Protein AF-A0A928H2T1-F1 (afdb_monomer_lite)

Radius of gyration: 19.02 Å; chains: 1; bounding box: 40×39×55 Å

Secondary structure (DSSP, 8-state):
-EES-GGGTTS-HHHHHHHHHHHHHHHTT-B-S--EEEEEEETTEEEEEEEE--B-TT--HHHHHHHHHHHTTT---SEEEESTTS---S-GGGTS---TTTTHHHHTTTTSS---S---TT--TT-HHHHHHHHHHHHHHHHHHH-TT-SEEEEEEEE-TT--EEEEEEE-TT--EEEEEEEE--HHHHHHHTTTTSS-HHHHHHH-TT-

Sequence (211 aa):
MAVNTPETDYMPSDWYLAKKIGQHLYDIKYAGLDIKTQVTMLDGKPEEIVVAIPMQMKHSTQDIANAVQWCCGGSKDYKLTVNGTGRFVKHGPVGDCGTTGRKLAVDFYGGNCVIGGGSPWTKDGTKADLSLNLLARARAVSYIQNHPDCPEVHCAISCRIGSPEILVVFTDKAGNELLSYRENVTPAEVIKEFNLQKPRFAEMCRKGLFS

Foldseek 3Di:
DFFLDVVLVRADPQLSLQLLLLVLCVVVPQADDFKGWGFDDDPNHTAEIEIEGQGDPVDDVVNSVVSSCVSRVNDPNYHYHYNVVDHDHQDDCRVDPDDALPCVCSLPHVPLDDDPSQGLPPDALQDCSQLVSQVQVVVQSVVCVVPVVQRGKGWDWDDDPPFQKIKIFIAHSVRHTPDIDIDGHHSVNSCVVVVRVDPCRVVCVVSHSND

Structure (mmCIF, N/CA/C/O backbone):
data_AF-A0A928H2T1-F1
#
_entry.id   AF-A0A928H2T1-F1
#
loop_
_atom_site.group_PDB
_atom_site.id
_atom_site.type_symbol
_atom_site.label_atom_id
_atom_sit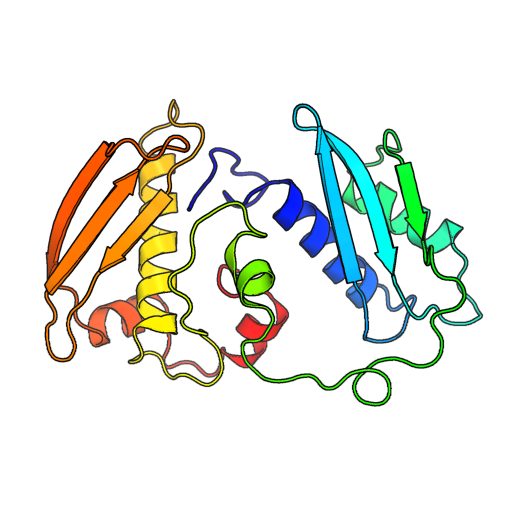e.label_alt_id
_atom_site.label_comp_id
_atom_site.label_asym_id
_atom_site.label_entity_id
_atom_site.label_seq_id
_atom_site.pdbx_PDB_ins_code
_atom_site.Cartn_x
_atom_site.Cartn_y
_atom_site.Cartn_z
_atom_site.occupancy
_atom_site.B_iso_or_equiv
_atom_site.auth_seq_id
_atom_site.auth_comp_id
_atom_site.auth_asym_id
_atom_site.auth_atom_id
_atom_site.pdbx_PDB_model_num
ATOM 1 N N . MET A 1 1 ? -0.619 2.515 8.363 1.00 96.69 1 MET A N 1
ATOM 2 C CA . MET A 1 1 ? -0.227 3.898 8.018 1.00 96.69 1 MET A CA 1
ATOM 3 C C . MET A 1 1 ? -1.251 4.500 7.071 1.00 96.69 1 MET A C 1
ATOM 5 O O . MET A 1 1 ? -1.849 3.750 6.301 1.00 96.69 1 MET A O 1
ATOM 9 N N . ALA A 1 2 ? -1.413 5.821 7.106 1.00 98.12 2 ALA A N 1
ATOM 10 C CA . ALA A 1 2 ? -2.033 6.637 6.066 1.00 98.12 2 ALA A CA 1
ATOM 11 C C . ALA A 1 2 ? -1.282 7.977 5.943 1.00 98.12 2 ALA A C 1
ATOM 13 O O . ALA A 1 2 ? -0.783 8.480 6.947 1.00 98.12 2 ALA A O 1
ATOM 14 N N . VAL A 1 3 ? -1.198 8.533 4.733 1.00 97.38 3 VAL A N 1
ATOM 15 C CA . VAL A 1 3 ? -0.689 9.895 4.461 1.00 97.38 3 VAL A CA 1
ATOM 16 C C . VAL A 1 3 ? -1.832 10.782 3.982 1.00 97.38 3 VAL A C 1
ATOM 18 O O . VAL A 1 3 ? -2.784 10.271 3.390 1.00 97.38 3 VAL A O 1
ATOM 21 N N . ASN A 1 4 ? -1.774 12.089 4.234 1.00 96.75 4 ASN A N 1
ATOM 22 C CA . ASN A 1 4 ? -2.853 13.012 3.881 1.00 96.75 4 ASN A CA 1
ATOM 23 C C . ASN A 1 4 ? -2.777 13.415 2.403 1.00 96.75 4 ASN A C 1
ATOM 25 O O . ASN A 1 4 ? -2.475 14.550 2.041 1.00 96.75 4 ASN A O 1
ATOM 29 N N . THR A 1 5 ? -2.975 12.430 1.533 1.00 95.25 5 THR A N 1
ATOM 30 C CA . THR A 1 5 ? -2.963 12.582 0.076 1.00 95.25 5 THR A CA 1
ATOM 31 C C . THR A 1 5 ? -4.075 11.702 -0.497 1.00 95.25 5 THR A C 1
ATOM 33 O O . THR A 1 5 ? -3.850 10.529 -0.805 1.00 95.25 5 THR A O 1
ATOM 36 N N . PRO A 1 6 ? -5.319 12.208 -0.574 1.00 95.12 6 PRO A N 1
ATOM 37 C CA . PRO A 1 6 ? -6.460 11.431 -1.061 1.00 95.12 6 PRO A CA 1
ATOM 38 C C . PRO A 1 6 ? -6.271 10.888 -2.486 1.00 95.12 6 PRO A C 1
ATOM 40 O O . PRO A 1 6 ? -6.780 9.818 -2.815 1.00 95.12 6 PRO A O 1
ATOM 43 N N . GLU A 1 7 ? -5.500 11.575 -3.330 1.00 94.19 7 GLU A N 1
ATOM 44 C CA . GLU A 1 7 ? -5.241 11.204 -4.728 1.00 94.19 7 GLU A CA 1
ATOM 45 C C . GLU A 1 7 ? -4.451 9.895 -4.853 1.00 94.19 7 GLU A C 1
ATOM 47 O O . GLU A 1 7 ? -4.557 9.190 -5.861 1.00 94.19 7 GLU A O 1
ATOM 52 N N . THR A 1 8 ? -3.667 9.556 -3.827 1.00 95.06 8 THR A N 1
ATOM 53 C CA . THR A 1 8 ? -2.926 8.294 -3.733 1.00 95.06 8 THR A CA 1
ATOM 54 C C . THR A 1 8 ? -3.683 7.241 -2.925 1.00 95.06 8 THR A C 1
ATOM 56 O O . THR A 1 8 ? -3.088 6.244 -2.514 1.00 95.06 8 THR A O 1
ATOM 59 N N . ASP A 1 9 ? -4.980 7.458 -2.671 1.00 95.81 9 ASP A N 1
ATOM 60 C CA . ASP A 1 9 ? -5.775 6.676 -1.722 1.00 95.81 9 ASP A CA 1
ATOM 61 C C . ASP A 1 9 ? -5.094 6.630 -0.346 1.00 95.81 9 ASP A C 1
ATOM 63 O O . ASP A 1 9 ? -4.970 5.583 0.275 1.00 95.81 9 ASP A O 1
ATOM 67 N N . TYR A 1 10 ? -4.550 7.756 0.126 1.00 97.38 10 TYR A N 1
ATOM 68 C CA . TYR A 1 10 ? -3.834 7.856 1.404 1.00 97.38 10 TYR A CA 1
ATOM 69 C C . TYR A 1 10 ? -2.616 6.917 1.533 1.00 97.38 10 TYR A C 1
ATOM 71 O O . TYR A 1 10 ? -2.236 6.534 2.649 1.00 97.38 10 TYR A O 1
ATOM 79 N N . MET A 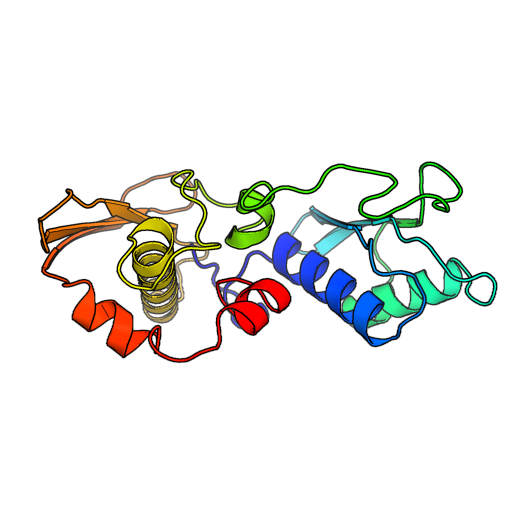1 11 ? -2.029 6.474 0.416 1.00 97.12 11 MET A N 1
ATOM 80 C CA . MET A 1 11 ? -0.795 5.677 0.382 1.00 97.12 11 MET A CA 1
ATOM 81 C C . MET A 1 11 ? 0.433 6.561 0.115 1.00 97.12 11 MET A C 1
ATOM 83 O O . MET A 1 11 ? 0.308 7.574 -0.574 1.00 97.12 11 MET A O 1
ATOM 87 N N . PRO A 1 12 ? 1.629 6.182 0.602 1.00 96.62 12 PRO A N 1
ATOM 88 C CA . PRO A 1 12 ? 2.869 6.885 0.275 1.00 96.62 12 PRO A CA 1
ATOM 89 C C . PRO A 1 12 ? 3.066 7.040 -1.239 1.00 96.62 12 PRO A C 1
ATOM 91 O O . PRO A 1 12 ? 2.849 6.093 -2.002 1.00 96.62 12 PRO A O 1
ATOM 94 N N . SER A 1 13 ? 3.448 8.240 -1.679 1.00 96.06 13 SER A N 1
ATOM 95 C CA . SER A 1 13 ? 3.478 8.612 -3.101 1.00 96.06 13 SER A CA 1
ATOM 96 C C . SER A 1 13 ? 4.479 7.803 -3.929 1.00 96.06 13 SER A C 1
ATOM 98 O O . SER A 1 13 ? 4.193 7.465 -5.077 1.00 96.06 13 SER A O 1
ATOM 100 N N . ASP A 1 14 ? 5.627 7.459 -3.346 1.00 97.06 14 ASP A N 1
ATOM 101 C CA . ASP A 1 14 ? 6.650 6.587 -3.933 1.00 97.06 14 ASP A CA 1
ATOM 102 C C . ASP A 1 14 ? 6.086 5.188 -4.221 1.00 97.06 14 ASP A C 1
ATOM 104 O O . ASP A 1 14 ? 6.148 4.698 -5.353 1.00 97.06 14 ASP A O 1
ATOM 108 N N . TRP A 1 15 ? 5.459 4.574 -3.215 1.00 96.88 15 TRP A N 1
ATOM 109 C CA . TRP A 1 15 ? 4.834 3.262 -3.327 1.00 96.88 15 TRP A CA 1
ATOM 110 C C . TRP A 1 15 ? 3.679 3.284 -4.329 1.00 96.88 15 TRP A C 1
ATOM 112 O O . TRP A 1 15 ? 3.586 2.408 -5.195 1.00 96.88 15 TRP A O 1
ATOM 122 N N . TYR A 1 16 ? 2.819 4.302 -4.243 1.00 96.88 16 TYR A N 1
ATOM 123 C CA . TYR A 1 16 ? 1.666 4.461 -5.123 1.00 96.88 16 TYR A CA 1
ATOM 124 C C . TYR A 1 16 ? 2.103 4.586 -6.583 1.00 96.88 16 TYR A C 1
ATOM 126 O O . TYR A 1 16 ? 1.592 3.863 -7.443 1.00 96.88 16 TYR A O 1
ATOM 134 N N . LEU A 1 17 ? 3.075 5.457 -6.875 1.00 97.56 17 LEU A N 1
ATOM 135 C CA . LEU A 1 17 ? 3.554 5.670 -8.237 1.00 97.56 17 LEU A CA 1
ATOM 136 C C . LEU A 1 17 ? 4.273 4.431 -8.779 1.00 97.56 17 LEU A C 1
ATOM 138 O O . LEU A 1 17 ? 4.013 4.039 -9.918 1.00 97.56 17 LEU A O 1
ATOM 142 N N . ALA A 1 18 ? 5.112 3.771 -7.973 1.00 97.56 18 ALA A N 1
ATOM 143 C CA . ALA A 1 18 ? 5.768 2.526 -8.372 1.00 97.56 18 ALA A CA 1
ATOM 144 C C . ALA A 1 18 ? 4.732 1.461 -8.762 1.00 97.56 18 ALA A C 1
ATOM 146 O O . ALA A 1 18 ? 4.792 0.899 -9.857 1.00 97.56 18 ALA A O 1
ATOM 147 N N . LYS A 1 19 ? 3.719 1.249 -7.914 1.00 96.00 19 LYS A N 1
ATOM 148 C CA . LYS A 1 19 ? 2.622 0.313 -8.179 1.00 96.00 19 LYS A CA 1
ATOM 149 C C . LYS A 1 19 ? 1.820 0.695 -9.425 1.00 96.00 19 LYS A C 1
ATOM 151 O O . LYS A 1 19 ? 1.537 -0.174 -10.248 1.00 96.00 19 LYS A O 1
ATOM 156 N N . LYS A 1 20 ? 1.483 1.978 -9.591 1.00 96.06 20 LYS A N 1
ATOM 157 C CA . LYS A 1 20 ? 0.761 2.500 -10.762 1.00 96.06 20 LYS A CA 1
ATOM 158 C C . LYS A 1 20 ? 1.521 2.216 -12.058 1.00 96.06 20 LYS A C 1
ATOM 160 O O . LYS A 1 20 ? 0.922 1.715 -13.006 1.00 96.06 20 LYS A O 1
ATOM 165 N N . ILE A 1 21 ? 2.829 2.484 -12.085 1.00 96.62 21 ILE A N 1
ATOM 166 C CA . ILE A 1 21 ? 3.688 2.197 -13.243 1.00 96.62 21 ILE A CA 1
ATOM 167 C C . ILE A 1 21 ? 3.710 0.692 -13.522 1.00 96.62 21 ILE A C 1
ATOM 169 O O . ILE A 1 21 ? 3.480 0.280 -14.657 1.00 96.62 21 ILE A O 1
ATOM 173 N N . GLY A 1 22 ? 3.945 -0.136 -12.499 1.00 95.00 22 GLY A N 1
ATOM 174 C CA . GLY A 1 22 ? 4.012 -1.591 -12.654 1.00 95.00 22 GLY A CA 1
ATOM 175 C C . GLY A 1 22 ? 2.716 -2.183 -13.210 1.00 95.00 22 GLY A C 1
ATOM 176 O O . GLY A 1 22 ? 2.752 -2.967 -14.160 1.00 95.00 22 GLY A O 1
ATOM 177 N N . GLN A 1 23 ? 1.571 -1.751 -12.675 1.00 93.38 23 GLN A N 1
ATOM 178 C CA . GLN A 1 23 ? 0.250 -2.173 -13.139 1.00 93.38 23 GLN A CA 1
ATOM 179 C C . GLN A 1 23 ? -0.024 -1.705 -14.572 1.00 93.38 23 GLN A C 1
ATOM 181 O O . GLN A 1 23 ? -0.453 -2.501 -15.403 1.00 93.38 23 GLN A O 1
ATOM 186 N N . HIS A 1 24 ? 0.288 -0.449 -14.897 1.00 95.06 24 HIS A N 1
ATOM 187 C CA . HIS A 1 24 ? 0.088 0.068 -16.248 1.00 95.06 24 HIS A CA 1
ATOM 188 C C . HIS A 1 24 ? 0.926 -0.697 -17.283 1.00 95.06 24 HIS A C 1
ATOM 190 O O . HIS A 1 24 ? 0.406 -1.094 -18.324 1.00 95.06 24 HIS A O 1
ATOM 196 N N . LEU A 1 25 ? 2.199 -0.975 -16.977 1.00 94.12 25 LEU A N 1
ATOM 197 C CA . LEU A 1 25 ? 3.081 -1.766 -17.841 1.00 94.12 25 LEU A CA 1
ATOM 198 C C . LEU A 1 25 ? 2.577 -3.205 -18.035 1.00 94.12 25 LEU A C 1
ATOM 200 O O . LEU A 1 25 ? 2.700 -3.756 -19.133 1.00 94.12 25 LEU A O 1
ATOM 204 N N . TYR A 1 26 ? 1.991 -3.803 -16.994 1.00 92.00 26 TYR A N 1
ATOM 205 C CA . TYR A 1 26 ? 1.327 -5.103 -17.086 1.00 92.00 26 TYR A CA 1
ATOM 206 C C . TYR A 1 26 ? 0.108 -5.049 -18.021 1.00 92.00 26 TYR A C 1
ATOM 208 O O . TYR A 1 26 ? -0.024 -5.889 -18.916 1.00 92.00 26 TYR A O 1
ATOM 216 N N . ASP A 1 27 ? -0.751 -4.041 -17.861 1.00 92.44 27 ASP A N 1
ATOM 217 C CA . ASP A 1 27 ? -2.017 -3.920 -18.593 1.00 92.44 27 ASP A CA 1
ATOM 218 C C . ASP A 1 27 ? -1.816 -3.674 -20.095 1.00 92.44 27 ASP A C 1
ATOM 220 O O . ASP A 1 27 ? -2.527 -4.258 -20.919 1.00 92.44 27 ASP A O 1
ATOM 224 N N . ILE A 1 28 ? -0.818 -2.866 -20.472 1.00 91.00 28 ILE A N 1
ATOM 225 C CA . ILE A 1 28 ? -0.500 -2.577 -21.884 1.00 91.00 28 ILE A CA 1
ATOM 226 C C . ILE A 1 28 ? 0.241 -3.726 -22.586 1.00 91.00 28 ILE A C 1
ATOM 228 O O . ILE A 1 28 ? 0.383 -3.711 -23.809 1.00 91.00 28 ILE A O 1
ATOM 232 N N . LYS A 1 29 ? 0.693 -4.745 -21.838 1.00 86.38 29 LYS A N 1
ATOM 233 C CA . LYS A 1 29 ? 1.329 -5.974 -22.356 1.00 86.38 29 LYS A CA 1
ATOM 234 C C . LYS A 1 29 ? 2.565 -5.731 -23.228 1.00 86.38 29 LYS A C 1
ATOM 236 O O . LYS A 1 29 ? 2.842 -6.502 -24.149 1.00 86.38 29 LYS A O 1
ATOM 241 N N . TYR A 1 30 ? 3.340 -4.690 -22.923 1.00 78.25 30 TYR A N 1
ATOM 242 C CA . TYR A 1 30 ? 4.590 -4.392 -23.639 1.00 78.25 30 TYR A CA 1
ATOM 243 C C . TYR A 1 30 ? 5.733 -5.373 -23.294 1.00 78.25 30 TYR A C 1
ATOM 245 O O . TYR A 1 30 ? 6.802 -5.353 -23.909 1.00 78.25 30 TYR A O 1
ATOM 253 N N . ALA A 1 31 ? 5.515 -6.270 -22.328 1.00 73.19 31 ALA A N 1
ATOM 254 C CA . ALA A 1 31 ? 6.525 -7.176 -21.795 1.00 73.19 31 ALA A CA 1
ATOM 255 C C . ALA A 1 31 ? 5.946 -8.492 -21.257 1.00 73.19 31 ALA A C 1
ATOM 257 O O . ALA A 1 31 ? 4.732 -8.702 -21.247 1.00 73.19 31 ALA A O 1
ATOM 258 N N . GLY A 1 32 ? 6.840 -9.379 -20.810 1.00 74.50 32 GLY A N 1
ATOM 259 C CA . GLY A 1 32 ? 6.499 -10.528 -19.970 1.00 74.50 32 GLY A CA 1
ATOM 260 C C . GLY A 1 32 ? 6.029 -10.131 -18.560 1.00 74.50 32 GLY A C 1
ATOM 261 O O . GLY A 1 32 ? 5.966 -8.959 -18.206 1.00 74.50 32 GLY A O 1
ATOM 262 N N . LEU A 1 33 ? 5.705 -11.133 -17.739 1.00 84.69 33 LEU A N 1
ATOM 263 C CA . LEU A 1 33 ? 5.044 -10.952 -16.435 1.00 84.69 33 LEU A CA 1
ATOM 264 C C . LEU A 1 33 ? 5.960 -10.435 -15.305 1.00 84.69 33 LEU A C 1
ATOM 266 O O . LEU A 1 33 ? 5.460 -10.037 -14.259 1.00 84.69 33 LEU A O 1
ATOM 270 N N . ASP A 1 34 ? 7.284 -10.480 -15.477 1.00 92.88 34 ASP A N 1
ATOM 271 C CA . ASP A 1 34 ? 8.261 -10.149 -14.427 1.00 92.88 34 ASP A CA 1
ATOM 272 C C . ASP A 1 34 ? 8.672 -8.672 -14.494 1.00 92.88 34 ASP A C 1
ATOM 274 O O . ASP A 1 34 ? 9.719 -8.321 -15.033 1.00 92.88 34 ASP A O 1
ATOM 278 N N . ILE A 1 35 ? 7.806 -7.799 -13.985 1.00 94.38 35 ILE A N 1
ATOM 279 C CA . ILE A 1 35 ? 8.006 -6.347 -13.991 1.00 94.38 35 ILE A CA 1
ATOM 280 C C . ILE A 1 35 ? 8.439 -5.898 -12.597 1.00 94.38 35 ILE A C 1
ATOM 282 O O . ILE A 1 35 ? 7.817 -6.254 -11.596 1.00 94.38 35 ILE A O 1
ATOM 286 N N . LYS A 1 36 ? 9.493 -5.082 -12.529 1.00 95.69 36 LYS A N 1
ATOM 287 C CA . LYS A 1 36 ? 9.951 -4.439 -11.296 1.00 95.69 36 LYS A CA 1
ATOM 288 C C . LYS A 1 36 ? 10.034 -2.936 -11.509 1.00 95.69 36 LYS A C 1
ATOM 290 O O . LYS A 1 36 ? 10.590 -2.473 -12.504 1.00 95.69 36 LYS A O 1
ATOM 295 N N . THR A 1 37 ? 9.505 -2.194 -10.551 1.00 97.12 37 THR A N 1
ATOM 296 C CA . THR A 1 37 ? 9.455 -0.734 -10.564 1.00 97.12 37 THR A CA 1
ATOM 297 C C . THR A 1 37 ? 9.945 -0.202 -9.232 1.00 97.12 37 THR A C 1
ATOM 299 O O . THR A 1 37 ? 9.535 -0.698 -8.182 1.00 97.12 37 THR A O 1
ATOM 302 N N . GLN A 1 38 ? 10.782 0.822 -9.280 1.00 98.31 38 GLN A N 1
ATOM 303 C CA . GLN A 1 38 ? 11.248 1.563 -8.117 1.00 98.31 38 GLN A CA 1
ATOM 304 C C . GLN A 1 38 ? 11.112 3.052 -8.413 1.00 98.31 38 GLN A C 1
ATOM 306 O O . GLN A 1 38 ? 11.389 3.491 -9.530 1.00 98.31 38 GLN A O 1
ATOM 311 N N . VAL A 1 39 ? 10.682 3.809 -7.411 1.00 98.44 39 VAL A N 1
ATOM 312 C CA . VAL A 1 39 ? 10.529 5.259 -7.481 1.00 98.44 39 VAL A CA 1
ATOM 313 C C . VAL A 1 39 ? 11.264 5.857 -6.293 1.00 98.44 39 VAL A C 1
ATOM 315 O O . VAL A 1 39 ? 11.055 5.436 -5.159 1.00 98.44 39 VAL A O 1
ATOM 318 N N . THR A 1 40 ? 12.111 6.837 -6.569 1.00 98.06 40 THR A N 1
ATOM 319 C CA . THR A 1 40 ? 12.739 7.707 -5.579 1.00 98.06 40 THR A CA 1
ATOM 320 C C . THR A 1 40 ? 12.044 9.058 -5.650 1.00 98.06 40 THR A C 1
ATOM 322 O O . THR A 1 40 ? 11.916 9.627 -6.735 1.00 98.06 40 THR A O 1
ATOM 325 N N . MET A 1 41 ? 11.604 9.572 -4.503 1.00 95.94 41 MET A N 1
ATOM 326 C CA . MET A 1 41 ? 10.976 10.889 -4.395 1.00 95.94 41 MET A CA 1
ATOM 327 C C . MET A 1 41 ? 11.945 11.883 -3.747 1.00 95.94 41 MET A C 1
ATOM 329 O O . MET A 1 41 ? 12.612 11.536 -2.772 1.00 95.94 41 MET A O 1
ATOM 333 N N . LEU A 1 42 ? 11.976 13.116 -4.246 1.00 95.50 42 LEU A N 1
ATOM 334 C CA . LEU A 1 42 ? 12.663 14.260 -3.650 1.00 95.50 42 LEU A CA 1
ATOM 335 C C . LEU A 1 42 ? 11.682 15.435 -3.593 1.00 95.50 42 LEU A C 1
ATOM 337 O O . LEU A 1 42 ? 11.031 15.749 -4.587 1.00 95.50 42 LEU A O 1
ATOM 341 N N . ASP A 1 43 ? 11.512 16.035 -2.412 1.00 91.81 43 ASP A N 1
ATOM 342 C CA . ASP A 1 43 ? 10.612 17.179 -2.181 1.00 91.81 43 ASP A CA 1
ATOM 343 C C . ASP A 1 43 ? 9.197 17.001 -2.768 1.00 91.81 43 ASP A C 1
ATOM 345 O O . ASP A 1 43 ? 8.603 17.902 -3.360 1.00 91.81 43 ASP A O 1
ATOM 349 N N . GLY A 1 44 ? 8.649 15.789 -2.624 1.00 89.94 44 GLY A N 1
ATOM 350 C CA . GLY A 1 44 ? 7.306 15.440 -3.094 1.00 89.94 44 GLY A CA 1
ATOM 351 C C . GLY A 1 44 ? 7.192 15.177 -4.599 1.00 89.94 44 GLY A C 1
ATOM 352 O O . GLY A 1 44 ? 6.089 14.914 -5.080 1.00 89.94 44 GLY A O 1
ATOM 353 N N . LYS A 1 45 ? 8.301 15.188 -5.346 1.00 94.25 45 LYS A N 1
ATOM 354 C CA . LYS A 1 45 ? 8.343 14.900 -6.786 1.00 94.25 45 LYS A CA 1
ATOM 355 C C . LYS A 1 45 ? 9.179 13.653 -7.088 1.00 94.25 45 LYS A C 1
ATOM 357 O O . LYS A 1 45 ? 10.094 13.346 -6.328 1.00 94.25 45 LYS A O 1
ATOM 362 N N . PRO A 1 46 ? 8.889 12.918 -8.174 1.00 97.12 46 PRO A N 1
ATOM 363 C CA . PRO A 1 46 ? 9.758 11.834 -8.618 1.00 97.12 46 PRO A CA 1
ATOM 364 C C . PRO A 1 46 ? 11.119 12.392 -9.043 1.00 97.12 46 PRO A C 1
ATOM 366 O O . PRO A 1 46 ? 11.175 13.248 -9.914 1.00 97.12 46 PRO A O 1
ATOM 369 N N . GLU A 1 47 ? 12.196 11.888 -8.452 1.00 98.12 47 GLU A N 1
ATOM 370 C CA . GLU A 1 47 ? 13.576 12.244 -8.812 1.00 98.12 47 GLU A CA 1
ATOM 371 C C . GLU A 1 47 ? 14.176 11.178 -9.733 1.00 98.12 47 GLU A C 1
ATOM 373 O O . GLU A 1 47 ? 14.756 11.468 -10.778 1.00 98.12 47 GLU A O 1
ATOM 378 N N . GLU A 1 48 ? 13.987 9.906 -9.376 1.00 98.38 48 GLU A N 1
ATOM 379 C CA . GLU A 1 48 ? 14.495 8.771 -10.140 1.00 98.38 48 GLU A CA 1
ATOM 380 C C . GLU A 1 48 ? 13.449 7.662 -10.224 1.00 98.38 48 GLU A C 1
ATOM 382 O O . GLU A 1 48 ? 12.797 7.306 -9.243 1.00 98.38 48 GLU A O 1
ATOM 387 N N . ILE A 1 49 ? 13.302 7.093 -11.417 1.00 98.62 49 ILE A N 1
ATOM 388 C CA . ILE A 1 49 ? 12.428 5.958 -11.689 1.00 98.62 49 ILE A CA 1
ATOM 389 C C . ILE A 1 49 ? 13.263 4.868 -12.347 1.00 98.62 49 ILE A C 1
ATOM 391 O O . ILE A 1 49 ? 13.936 5.093 -13.356 1.00 98.62 49 ILE A O 1
ATOM 395 N N . VAL A 1 50 ? 13.192 3.659 -11.797 1.00 98.44 50 VAL A N 1
ATOM 396 C CA . VAL A 1 50 ? 13.850 2.477 -12.355 1.00 98.44 50 VAL A CA 1
ATOM 397 C C . VAL A 1 50 ? 12.795 1.457 -12.744 1.00 98.44 50 VAL A C 1
ATOM 399 O O . VAL A 1 50 ? 11.949 1.078 -11.934 1.00 98.44 50 VAL A O 1
ATOM 402 N N . VAL A 1 51 ? 12.868 0.986 -13.986 1.00 97.12 51 VAL A N 1
ATOM 403 C CA . VAL A 1 51 ? 12.014 -0.078 -14.513 1.00 97.12 51 VAL A CA 1
ATOM 404 C C . VAL A 1 51 ? 12.896 -1.214 -15.016 1.00 97.12 51 VAL A C 1
ATOM 406 O O . VAL A 1 51 ? 13.701 -1.029 -15.929 1.00 97.12 51 VAL A O 1
ATOM 409 N N . ALA A 1 52 ? 12.731 -2.405 -14.445 1.00 95.62 52 ALA A N 1
ATOM 410 C CA . ALA A 1 52 ? 13.301 -3.637 -14.982 1.00 95.62 52 ALA A CA 1
ATOM 411 C C . ALA A 1 52 ? 12.170 -4.515 -15.519 1.00 95.62 52 ALA A C 1
ATOM 413 O O . ALA A 1 52 ? 11.242 -4.869 -14.791 1.00 95.62 52 ALA A O 1
ATOM 414 N N . ILE A 1 53 ? 12.231 -4.824 -16.811 1.00 93.88 53 ILE A N 1
ATOM 415 C CA . ILE A 1 53 ? 11.112 -5.393 -17.552 1.00 93.88 53 ILE A CA 1
ATOM 416 C C . ILE A 1 53 ? 11.596 -6.263 -18.731 1.00 93.88 53 ILE A C 1
ATOM 418 O O . ILE A 1 53 ? 12.407 -5.803 -19.545 1.00 93.88 53 ILE A O 1
ATOM 422 N N . PRO A 1 54 ? 11.117 -7.517 -18.867 1.00 92.00 54 PRO A N 1
ATOM 423 C CA . PRO A 1 54 ? 11.448 -8.390 -19.988 1.00 92.00 54 PRO A CA 1
ATOM 424 C C . PRO A 1 54 ? 10.650 -7.984 -21.228 1.00 92.00 54 PRO A C 1
ATOM 426 O O . PRO A 1 54 ? 9.573 -8.512 -21.519 1.00 92.00 54 PRO A O 1
ATOM 429 N N . MET A 1 55 ? 11.163 -6.980 -21.933 1.00 87.88 55 MET A N 1
ATOM 430 C CA . MET A 1 55 ? 10.507 -6.376 -23.091 1.00 87.88 55 MET A CA 1
ATOM 431 C C . MET A 1 55 ? 10.396 -7.355 -24.260 1.00 87.88 55 MET A C 1
ATOM 433 O O . MET A 1 55 ? 11.332 -8.098 -24.563 1.00 87.88 55 MET A O 1
ATOM 437 N N . GLN A 1 56 ? 9.267 -7.310 -24.968 1.00 83.62 56 GLN A N 1
ATOM 438 C CA . GLN A 1 56 ? 9.137 -8.022 -26.240 1.00 83.62 56 GLN A CA 1
ATOM 439 C C . GLN A 1 56 ? 9.958 -7.314 -27.327 1.00 83.62 56 GLN A C 1
ATOM 441 O O . GLN A 1 56 ? 10.073 -6.093 -27.320 1.00 83.62 56 GLN A O 1
ATOM 446 N N . MET A 1 57 ? 10.457 -8.066 -28.313 1.00 82.44 57 MET A N 1
ATOM 447 C CA . MET A 1 57 ? 11.332 -7.552 -29.386 1.00 82.44 57 MET A CA 1
ATOM 448 C C . MET A 1 57 ? 10.751 -6.378 -30.193 1.00 82.44 57 MET A C 1
ATOM 450 O O . MET A 1 57 ? 11.505 -5.623 -30.794 1.00 82.44 57 MET A O 1
ATOM 454 N N . LYS A 1 58 ? 9.421 -6.233 -30.224 1.00 87.56 58 LYS A N 1
ATOM 455 C CA . LYS A 1 58 ? 8.723 -5.150 -30.934 1.00 87.56 58 LYS A CA 1
ATOM 456 C C . LYS A 1 58 ? 8.653 -3.829 -30.156 1.00 87.56 58 LYS A C 1
ATOM 458 O O . LYS A 1 58 ? 8.204 -2.842 -30.724 1.00 87.56 58 LYS A O 1
ATOM 463 N N . HIS A 1 59 ? 9.033 -3.823 -28.878 1.00 89.69 59 HIS A N 1
ATOM 464 C CA . HIS A 1 59 ? 8.978 -2.646 -28.016 1.00 89.69 59 HIS A CA 1
ATOM 465 C C . HIS A 1 59 ? 10.377 -2.118 -27.708 1.00 89.69 59 HIS A C 1
ATOM 467 O O . HIS A 1 59 ? 11.349 -2.866 -27.600 1.00 89.69 59 HIS A O 1
ATOM 473 N N . SER A 1 60 ? 10.457 -0.806 -27.547 1.00 91.06 60 SER A N 1
ATOM 474 C CA . SER A 1 60 ? 11.668 -0.036 -27.297 1.00 91.06 60 SER A CA 1
ATOM 475 C C . SER A 1 60 ? 11.658 0.580 -25.898 1.00 91.06 60 SER A C 1
ATOM 477 O O . SER A 1 60 ? 10.630 0.648 -25.223 1.00 91.06 60 SER A O 1
ATOM 479 N N . THR A 1 61 ? 12.814 1.059 -25.442 1.00 92.25 61 THR A N 1
ATOM 480 C CA . THR A 1 61 ? 12.907 1.811 -24.182 1.00 92.25 61 THR A CA 1
ATOM 481 C C . THR A 1 61 ? 12.082 3.097 -24.230 1.00 92.25 61 THR A C 1
ATOM 483 O O . THR A 1 61 ? 11.586 3.533 -23.195 1.00 92.25 61 THR A O 1
ATOM 486 N N . GLN A 1 62 ? 11.867 3.662 -25.424 1.00 94.50 62 GLN A N 1
ATOM 487 C CA . GLN A 1 62 ? 11.004 4.823 -25.622 1.00 94.50 62 GLN A CA 1
ATOM 488 C C . GLN A 1 62 ? 9.530 4.503 -25.341 1.00 94.50 62 GLN A C 1
ATOM 490 O O . GLN A 1 62 ? 8.834 5.334 -24.764 1.00 94.50 62 GLN A O 1
ATOM 495 N N . ASP A 1 63 ? 9.057 3.300 -25.676 1.00 94.19 63 ASP A N 1
ATOM 496 C CA . ASP A 1 63 ? 7.685 2.882 -25.359 1.00 94.19 63 ASP A CA 1
ATOM 497 C C . ASP A 1 63 ? 7.467 2.804 -23.844 1.00 94.19 63 ASP A C 1
ATOM 499 O O . ASP A 1 63 ? 6.442 3.256 -23.332 1.00 94.19 63 ASP A O 1
ATOM 503 N N . ILE A 1 64 ? 8.468 2.294 -23.117 1.00 94.81 64 ILE A N 1
ATOM 504 C CA . ILE A 1 64 ? 8.462 2.263 -21.649 1.00 94.81 64 ILE A CA 1
ATOM 505 C C . ILE A 1 64 ? 8.514 3.683 -21.081 1.00 94.81 64 ILE A C 1
ATOM 507 O O . ILE A 1 64 ? 7.751 4.003 -20.173 1.00 94.81 64 ILE A O 1
ATOM 511 N N . ALA A 1 65 ? 9.355 4.557 -21.640 1.00 96.31 65 ALA A N 1
ATOM 512 C CA . ALA A 1 65 ? 9.433 5.954 -21.224 1.00 96.31 65 ALA A CA 1
ATOM 513 C C . ALA A 1 65 ? 8.098 6.689 -21.405 1.00 96.31 65 ALA A C 1
ATOM 515 O O . ALA A 1 65 ? 7.675 7.413 -20.507 1.00 96.31 65 ALA A O 1
ATOM 516 N N . ASN A 1 66 ? 7.392 6.453 -22.513 1.00 96.56 66 ASN A N 1
ATOM 517 C CA . ASN A 1 66 ? 6.072 7.035 -22.759 1.00 96.56 66 ASN A CA 1
ATOM 518 C C . ASN A 1 66 ? 5.028 6.528 -21.745 1.00 96.56 66 ASN A C 1
ATOM 520 O O . ASN A 1 66 ? 4.225 7.314 -21.242 1.00 96.56 66 ASN A O 1
ATOM 524 N N . ALA A 1 67 ? 5.058 5.235 -21.405 1.00 96.00 67 ALA A N 1
ATOM 525 C CA . ALA A 1 67 ? 4.170 4.646 -20.400 1.00 96.00 67 ALA A CA 1
ATOM 526 C C . ALA A 1 67 ? 4.430 5.208 -18.987 1.00 96.00 67 ALA A C 1
ATOM 528 O O . ALA A 1 67 ? 3.490 5.536 -18.258 1.00 96.00 67 ALA A O 1
ATOM 529 N N . VAL A 1 68 ? 5.702 5.377 -18.608 1.00 97.38 68 VAL A N 1
ATOM 530 C CA . VAL A 1 68 ? 6.089 6.024 -17.342 1.00 97.38 68 VAL A CA 1
ATOM 531 C C . VAL A 1 68 ? 5.653 7.491 -17.333 1.00 97.38 68 VAL A C 1
ATOM 533 O O . VAL A 1 68 ? 5.025 7.931 -16.372 1.00 97.38 68 VAL A O 1
ATOM 536 N N . GLN A 1 69 ? 5.891 8.228 -18.421 1.00 97.75 69 GLN A N 1
ATOM 537 C CA . GLN A 1 69 ? 5.465 9.621 -18.564 1.00 97.75 69 GLN A CA 1
ATOM 538 C C . GLN A 1 69 ? 3.951 9.772 -18.373 1.00 97.75 69 GLN A C 1
ATOM 540 O O . GLN A 1 69 ? 3.509 10.676 -17.662 1.00 97.75 69 GLN A O 1
ATOM 545 N N . TRP A 1 70 ? 3.152 8.876 -18.958 1.00 97.31 70 TRP A N 1
ATOM 546 C CA . TRP A 1 70 ? 1.702 8.861 -18.762 1.00 97.31 70 TRP A CA 1
ATOM 547 C C . TRP A 1 70 ? 1.325 8.657 -17.285 1.00 97.31 70 TRP A C 1
ATOM 549 O O . TRP A 1 70 ? 0.487 9.386 -16.750 1.00 97.31 70 TRP A O 1
ATOM 559 N N . CYS A 1 71 ? 1.995 7.735 -16.585 1.00 97.00 71 CYS A N 1
ATOM 560 C CA . CYS A 1 71 ? 1.768 7.508 -15.154 1.00 97.00 71 CYS A CA 1
ATOM 561 C C . CYS A 1 71 ? 2.105 8.739 -14.298 1.00 97.00 71 CYS A C 1
ATOM 563 O O . CYS A 1 71 ? 1.399 8.999 -13.319 1.00 97.00 71 CYS A O 1
ATOM 565 N N . CYS A 1 72 ? 3.120 9.507 -14.703 1.00 96.75 72 CYS A N 1
ATOM 566 C CA . CYS A 1 72 ? 3.565 10.759 -14.083 1.00 96.75 72 CYS A CA 1
ATOM 567 C C . CYS A 1 72 ? 2.776 12.000 -14.551 1.00 96.75 72 CYS A C 1
ATOM 569 O O . CYS A 1 72 ? 3.262 13.124 -14.418 1.00 96.75 72 CYS A O 1
ATOM 571 N N . GLY A 1 73 ? 1.588 11.827 -15.145 1.00 95.56 73 GLY A N 1
ATOM 572 C CA . GLY A 1 73 ? 0.733 12.947 -15.558 1.00 95.56 73 GLY A CA 1
ATOM 573 C C . GLY A 1 73 ? 1.312 13.784 -16.702 1.00 95.56 73 GLY A C 1
ATOM 574 O O . GLY A 1 73 ? 0.996 14.962 -16.825 1.00 95.56 73 GLY A O 1
ATOM 575 N N . GLY A 1 74 ? 2.186 13.203 -17.526 1.00 95.94 74 GLY A N 1
ATOM 576 C CA . GLY A 1 74 ? 2.847 13.895 -18.632 1.00 95.94 74 GLY A CA 1
ATOM 577 C C . GLY A 1 74 ? 4.221 14.476 -18.284 1.00 95.94 74 GLY A C 1
ATOM 578 O O . GLY A 1 74 ? 4.945 14.857 -19.207 1.00 95.94 74 GLY A O 1
ATOM 579 N N . SER A 1 75 ? 4.612 14.508 -17.005 1.00 93.88 75 SER A N 1
ATOM 580 C CA . SER A 1 75 ? 5.926 15.015 -16.589 1.00 93.88 75 SER A CA 1
ATOM 581 C C . SER A 1 75 ? 7.074 14.142 -17.113 1.00 93.88 75 SER A C 1
ATOM 583 O O . SER A 1 75 ? 6.947 12.919 -17.213 1.00 93.88 75 SER A O 1
ATOM 585 N N . LYS A 1 76 ? 8.206 14.783 -17.422 1.00 94.06 76 LYS A N 1
ATOM 586 C CA . LYS A 1 76 ? 9.502 14.157 -17.749 1.00 94.06 76 LYS A CA 1
ATOM 587 C C . LYS A 1 76 ? 10.622 14.604 -16.804 1.00 94.06 76 LYS A C 1
ATOM 589 O O . LYS A 1 76 ? 11.787 14.337 -17.073 1.00 94.06 76 LYS A O 1
ATOM 594 N N . ASP A 1 77 ? 10.267 15.327 -15.748 1.00 95.81 77 ASP A N 1
ATOM 595 C CA . ASP A 1 77 ? 11.207 15.862 -14.768 1.00 95.81 77 ASP A CA 1
ATOM 596 C C . ASP A 1 77 ? 11.565 14.767 -13.756 1.00 95.81 77 ASP A C 1
ATOM 598 O O . ASP A 1 77 ? 11.009 14.715 -12.665 1.00 95.81 77 ASP A O 1
ATOM 602 N N . TYR A 1 78 ? 12.351 13.791 -14.217 1.00 97.81 78 TYR A N 1
ATOM 603 C CA . TYR A 1 78 ? 12.935 12.697 -13.440 1.00 97.81 78 TYR A CA 1
ATOM 604 C C . TYR A 1 78 ? 13.997 11.985 -14.278 1.00 97.81 78 TYR A C 1
ATOM 606 O O . TYR A 1 78 ? 13.944 11.938 -15.513 1.00 97.81 78 TYR A O 1
ATOM 614 N N . LYS A 1 79 ? 14.929 11.321 -13.606 1.00 98.38 79 LYS A N 1
ATOM 615 C CA . LYS A 1 79 ? 15.848 10.381 -14.241 1.00 98.38 79 LYS A CA 1
ATOM 616 C C . LYS A 1 79 ? 15.166 9.027 -14.431 1.00 98.38 79 LYS A C 1
ATOM 618 O O . LYS A 1 79 ? 14.772 8.384 -13.464 1.00 98.38 79 LYS A O 1
ATOM 623 N N . LEU A 1 80 ? 15.062 8.556 -15.674 1.00 98.44 80 LEU A N 1
ATOM 624 C CA . LEU A 1 80 ? 14.525 7.228 -15.985 1.00 98.44 80 LEU A CA 1
ATOM 625 C C . LEU A 1 80 ? 15.635 6.241 -16.347 1.00 98.44 80 LEU A C 1
ATOM 627 O O . LEU A 1 80 ? 16.374 6.453 -17.308 1.00 98.44 80 LEU A O 1
ATOM 631 N N . THR A 1 81 ? 15.679 5.111 -15.643 1.00 98.12 81 THR A N 1
ATOM 632 C CA . THR A 1 81 ? 16.520 3.960 -15.991 1.00 98.12 81 THR A CA 1
ATOM 633 C C . THR A 1 81 ? 15.642 2.779 -16.398 1.00 98.12 81 THR A C 1
ATOM 635 O O . THR A 1 81 ? 14.907 2.236 -15.575 1.00 98.12 81 THR A O 1
ATOM 638 N N . VAL A 1 82 ? 15.744 2.335 -17.654 1.00 96.00 82 VAL A N 1
ATOM 639 C CA . VAL A 1 82 ? 15.068 1.121 -18.145 1.00 96.00 82 VAL A CA 1
ATOM 640 C C . VAL A 1 82 ? 16.106 0.029 -18.364 1.00 96.00 82 VAL A C 1
ATOM 642 O O . VAL A 1 82 ? 17.031 0.217 -19.151 1.00 96.00 82 VAL A O 1
ATOM 645 N N . ASN A 1 83 ? 15.944 -1.117 -17.696 1.00 94.50 83 ASN A N 1
ATOM 646 C CA . ASN A 1 83 ? 16.832 -2.277 -17.826 1.00 94.50 83 ASN A CA 1
ATOM 647 C C . ASN A 1 83 ? 18.322 -1.929 -17.617 1.00 94.50 83 ASN A C 1
ATOM 649 O O . ASN A 1 83 ? 19.185 -2.306 -18.408 1.00 94.50 83 ASN A O 1
ATOM 653 N N . GLY A 1 84 ? 18.632 -1.218 -16.525 1.00 90.44 84 GLY A N 1
ATOM 654 C CA . GLY A 1 84 ? 19.981 -0.706 -16.230 1.00 90.44 84 GLY A CA 1
ATOM 655 C C . GLY A 1 84 ? 21.090 -1.764 -16.110 1.00 90.44 84 GLY A C 1
ATOM 656 O O . GLY A 1 84 ? 22.264 -1.421 -16.167 1.00 90.44 84 GLY A O 1
ATOM 657 N N . THR A 1 85 ? 20.741 -3.048 -15.984 1.00 87.19 85 THR A N 1
ATOM 658 C CA . THR A 1 85 ? 21.682 -4.183 -15.935 1.00 87.19 85 THR A CA 1
ATOM 659 C C . THR A 1 85 ? 21.879 -4.881 -17.288 1.00 87.19 85 THR A C 1
ATOM 661 O O . THR A 1 85 ? 22.567 -5.898 -17.365 1.00 87.19 85 THR A O 1
ATOM 664 N N . GLY A 1 86 ? 21.286 -4.359 -18.366 1.00 86.38 86 GLY A N 1
ATOM 665 C CA . GLY A 1 86 ? 21.315 -4.959 -19.699 1.00 86.38 86 GLY A CA 1
ATOM 666 C C . GLY A 1 86 ? 20.027 -5.710 -20.045 1.00 86.38 86 GLY A C 1
ATOM 667 O O . GLY A 1 86 ? 18.952 -5.431 -19.522 1.00 86.38 86 GLY A O 1
ATOM 668 N N . ARG A 1 87 ? 20.097 -6.656 -20.990 1.00 84.50 87 ARG A N 1
ATOM 669 C CA . ARG A 1 87 ? 18.895 -7.338 -21.500 1.00 84.50 87 ARG A CA 1
ATOM 670 C C . ARG A 1 87 ? 18.297 -8.299 -20.470 1.00 84.50 87 ARG A C 1
ATOM 672 O O . ARG A 1 87 ? 18.934 -9.276 -20.084 1.00 84.50 87 ARG A O 1
ATOM 679 N N . PHE A 1 88 ? 17.026 -8.095 -20.132 1.00 87.75 88 PHE A N 1
ATOM 680 C CA . PHE A 1 88 ? 16.284 -8.966 -19.224 1.00 87.75 88 PHE A CA 1
ATOM 681 C C . PHE A 1 88 ? 15.510 -10.053 -19.995 1.00 87.75 88 PHE A C 1
ATOM 683 O O . PHE A 1 88 ? 14.347 -9.875 -20.338 1.00 87.75 88 PHE A O 1
ATOM 690 N N . VAL A 1 89 ? 16.179 -11.165 -20.328 1.00 86.75 89 VAL A N 1
ATOM 691 C CA . VAL A 1 89 ? 15.608 -12.232 -21.187 1.00 86.75 89 VAL A CA 1
ATOM 692 C C . VAL A 1 89 ? 15.141 -13.455 -20.393 1.00 86.75 89 VAL A C 1
ATOM 694 O O . VAL A 1 89 ? 14.031 -13.932 -20.600 1.00 86.75 89 VAL A O 1
ATOM 697 N N . LYS A 1 90 ? 15.973 -13.984 -19.485 1.00 88.44 90 LYS A N 1
ATOM 698 C CA . LYS A 1 90 ? 15.586 -15.082 -18.582 1.00 88.44 90 LYS A CA 1
ATOM 699 C C . LYS A 1 90 ? 14.955 -14.477 -17.330 1.00 88.44 90 LYS A C 1
ATOM 701 O O . LYS A 1 90 ? 15.619 -13.709 -16.642 1.00 88.44 90 LYS A O 1
ATOM 706 N N . HIS A 1 91 ? 13.694 -14.797 -17.056 1.00 90.50 91 HIS A N 1
ATOM 707 C CA . HIS A 1 91 ? 12.911 -14.155 -15.998 1.00 90.50 91 HIS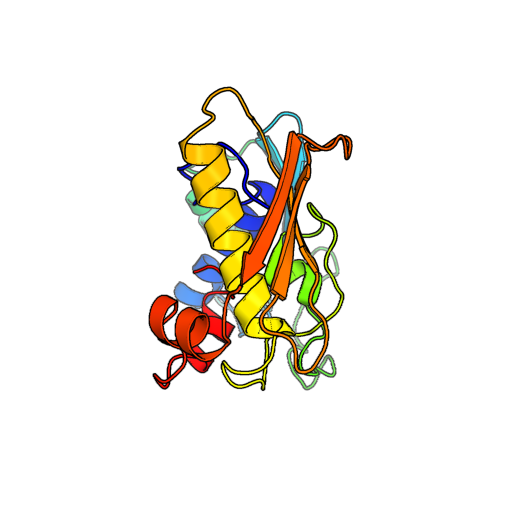 A CA 1
ATOM 708 C C . HIS A 1 91 ? 11.855 -15.103 -15.405 1.00 90.50 91 HIS A C 1
ATOM 710 O O . HIS A 1 91 ? 11.702 -16.244 -15.856 1.00 90.50 91 HIS A O 1
ATOM 716 N N . GLY A 1 92 ? 11.101 -14.632 -14.406 1.00 90.00 92 GLY A N 1
ATOM 717 C CA . GLY A 1 92 ? 10.079 -15.435 -13.728 1.00 90.00 92 GLY A CA 1
ATOM 718 C C . GLY A 1 92 ? 10.672 -16.613 -12.937 1.00 90.00 92 GLY A C 1
ATOM 719 O O . GLY A 1 92 ? 11.843 -16.558 -12.563 1.00 90.00 92 GLY A O 1
ATOM 720 N N . PRO A 1 93 ? 9.909 -17.703 -12.711 1.00 92.44 93 PRO A N 1
ATOM 721 C CA . PRO A 1 93 ? 10.356 -18.837 -11.890 1.00 92.44 93 PRO A CA 1
ATOM 722 C C . PRO A 1 93 ? 11.624 -19.550 -12.384 1.00 92.44 93 PRO A C 1
ATOM 724 O O . PRO A 1 93 ? 12.280 -20.247 -11.620 1.00 92.44 93 PRO A O 1
ATOM 727 N N . VAL A 1 94 ? 11.971 -19.388 -13.665 1.00 91.88 94 VAL A N 1
ATOM 728 C CA . VAL A 1 94 ? 13.214 -19.924 -14.244 1.00 91.88 94 VAL A CA 1
ATOM 729 C C . VAL A 1 94 ? 14.433 -19.082 -13.838 1.00 91.88 94 VAL A C 1
ATOM 731 O O . VAL A 1 94 ? 15.550 -19.592 -13.826 1.00 91.88 94 VAL A O 1
ATOM 734 N N . GLY A 1 95 ? 14.233 -17.793 -13.542 1.00 90.75 95 GLY A N 1
ATOM 735 C CA . GLY A 1 95 ? 15.291 -16.853 -13.165 1.00 90.75 95 GLY A CA 1
ATOM 736 C C . GLY A 1 95 ? 15.412 -16.596 -11.661 1.00 90.75 95 GLY A C 1
ATOM 737 O O . GLY A 1 95 ? 16.497 -16.241 -11.211 1.00 90.75 95 GLY A O 1
ATOM 738 N N . ASP A 1 96 ? 14.334 -16.768 -10.891 1.00 93.56 96 ASP A N 1
ATOM 739 C CA . ASP A 1 96 ? 14.317 -16.566 -9.438 1.00 93.56 96 ASP A CA 1
ATOM 740 C C . ASP A 1 96 ? 13.249 -17.442 -8.762 1.00 93.56 96 ASP A C 1
ATOM 742 O O . ASP A 1 96 ? 12.155 -17.649 -9.296 1.00 93.56 96 ASP A O 1
ATOM 746 N N . CYS A 1 97 ? 13.548 -17.940 -7.562 1.00 94.69 97 CYS A N 1
ATOM 747 C CA . CYS A 1 97 ? 12.617 -18.742 -6.776 1.00 94.69 97 CYS A CA 1
ATOM 748 C C . CYS A 1 97 ? 11.681 -17.829 -5.972 1.00 94.69 97 CYS A C 1
ATOM 750 O O . CYS A 1 97 ? 12.062 -17.238 -4.959 1.00 94.69 97 CYS A O 1
ATOM 752 N N . GLY A 1 98 ? 10.424 -17.736 -6.406 1.00 94.06 98 GLY A N 1
ATOM 753 C CA . GLY A 1 98 ? 9.378 -17.035 -5.666 1.00 94.06 98 GLY A CA 1
ATOM 754 C C . GLY A 1 98 ? 8.781 -17.900 -4.556 1.00 94.06 98 GLY A C 1
ATOM 755 O O . GLY A 1 98 ? 8.384 -19.038 -4.799 1.00 94.06 98 GLY A O 1
ATOM 756 N N . THR A 1 99 ? 8.642 -17.345 -3.349 1.00 95.88 99 THR A N 1
ATOM 757 C CA . THR A 1 99 ? 7.870 -17.970 -2.265 1.00 95.88 99 THR A CA 1
ATOM 758 C C . THR A 1 99 ? 6.869 -16.990 -1.655 1.00 95.88 99 THR A C 1
ATOM 760 O O . THR A 1 99 ? 7.075 -15.772 -1.654 1.00 95.88 99 THR A O 1
ATOM 763 N N . THR A 1 100 ? 5.750 -17.523 -1.159 1.00 96.69 100 THR A N 1
ATOM 764 C CA . THR A 1 100 ? 4.676 -16.742 -0.532 1.00 96.69 100 THR A CA 1
ATOM 765 C C . THR A 1 100 ? 5.211 -15.890 0.618 1.00 96.69 100 THR A C 1
ATOM 767 O O . THR A 1 100 ? 5.991 -16.363 1.441 1.00 96.69 100 THR A O 1
ATOM 770 N N . GLY A 1 101 ? 4.773 -14.630 0.697 1.00 94.44 101 GLY A N 1
ATOM 771 C CA . GLY A 1 101 ? 5.088 -13.755 1.830 1.00 94.44 101 GLY A CA 1
ATOM 772 C C . GLY A 1 101 ? 6.498 -13.162 1.829 1.00 94.44 101 GLY A C 1
ATOM 773 O O . GLY A 1 101 ? 6.936 -12.637 2.845 1.00 94.44 101 GLY A O 1
ATOM 774 N N . ARG A 1 102 ? 7.220 -13.201 0.701 1.00 96.38 102 ARG A N 1
ATOM 775 C CA . ARG A 1 102 ? 8.572 -12.618 0.566 1.00 96.38 102 ARG A CA 1
ATOM 776 C C . ARG A 1 102 ? 8.613 -11.185 0.040 1.00 96.38 102 ARG A C 1
ATOM 778 O O . ARG A 1 102 ? 9.692 -10.686 -0.283 1.00 96.38 102 ARG A O 1
ATOM 785 N N . LYS A 1 103 ? 7.459 -10.528 -0.069 1.00 95.31 103 LYS A N 1
ATOM 786 C CA . LYS A 1 103 ? 7.326 -9.160 -0.583 1.00 95.31 103 LYS A CA 1
ATOM 787 C C . LYS A 1 103 ? 6.546 -8.251 0.368 1.00 95.31 103 LYS A C 1
ATOM 789 O O . LYS A 1 103 ? 5.973 -7.275 -0.080 1.00 95.31 103 LYS A O 1
ATOM 794 N N . LEU A 1 104 ? 6.610 -8.500 1.682 1.00 95.38 104 LEU A N 1
ATOM 795 C CA . LEU A 1 104 ? 5.824 -7.753 2.676 1.00 95.38 104 LEU A CA 1
ATOM 796 C C . LEU A 1 104 ? 5.995 -6.233 2.581 1.00 95.38 104 LEU A C 1
ATOM 798 O O . LEU A 1 104 ? 5.010 -5.511 2.620 1.00 95.38 104 LEU A O 1
ATOM 802 N N . ALA A 1 105 ? 7.217 -5.728 2.388 1.00 95.19 105 ALA A N 1
ATOM 803 C CA . ALA A 1 105 ? 7.420 -4.292 2.190 1.00 95.19 105 ALA A CA 1
ATOM 804 C C . ALA A 1 105 ? 6.622 -3.750 0.985 1.00 95.19 105 ALA A C 1
ATOM 806 O O . ALA A 1 105 ? 6.039 -2.676 1.079 1.00 95.19 105 ALA A O 1
ATOM 807 N N . VAL A 1 106 ? 6.540 -4.512 -0.110 1.00 95.44 106 VAL A N 1
ATOM 808 C CA . VAL A 1 106 ? 5.737 -4.176 -1.298 1.00 95.44 106 VAL A CA 1
ATOM 809 C C . VAL A 1 106 ? 4.243 -4.358 -1.029 1.00 95.44 106 VAL A C 1
ATOM 811 O O . VAL A 1 106 ? 3.457 -3.515 -1.444 1.00 95.44 106 VAL A O 1
ATOM 814 N N . ASP A 1 107 ? 3.846 -5.415 -0.318 1.00 95.75 107 ASP A N 1
ATOM 815 C CA . ASP A 1 107 ? 2.442 -5.700 0.010 1.00 95.75 107 ASP A CA 1
ATOM 816 C C . ASP A 1 107 ? 1.817 -4.621 0.907 1.00 95.75 107 ASP A C 1
ATOM 818 O O . ASP A 1 107 ? 0.609 -4.389 0.844 1.00 95.75 107 ASP A O 1
ATOM 822 N N . PHE A 1 108 ? 2.646 -3.981 1.738 1.00 96.50 108 PHE A N 1
ATOM 823 C CA . PHE A 1 108 ? 2.248 -2.950 2.686 1.00 96.50 108 PHE A CA 1
ATOM 824 C C . PHE A 1 108 ? 2.561 -1.538 2.163 1.00 96.50 108 PHE A C 1
ATOM 826 O O . PHE A 1 108 ? 1.862 -1.036 1.291 1.00 96.50 108 PHE A O 1
ATOM 833 N N . TYR A 1 109 ? 3.576 -0.869 2.721 1.00 96.44 109 TYR A N 1
ATOM 834 C CA . TYR A 1 109 ? 3.764 0.584 2.591 1.00 96.44 109 TYR A CA 1
ATOM 835 C C . TYR A 1 109 ? 5.093 0.982 1.928 1.00 96.44 109 TYR A C 1
ATOM 837 O O . TYR A 1 109 ? 5.566 2.097 2.117 1.00 96.44 109 TYR A O 1
ATOM 845 N N . GLY A 1 110 ? 5.764 0.076 1.217 1.00 94.88 110 GLY A N 1
ATOM 846 C CA . GLY A 1 110 ? 7.013 0.371 0.499 1.00 94.88 110 GLY A CA 1
ATOM 847 C C . GLY A 1 110 ? 8.227 0.655 1.384 1.00 94.88 110 GLY A C 1
ATOM 848 O O . GLY A 1 110 ? 9.232 1.138 0.887 1.00 94.88 110 GLY A O 1
ATOM 849 N N . GLY A 1 111 ? 8.148 0.352 2.683 1.00 94.19 111 GLY A N 1
ATOM 850 C CA . GLY A 1 111 ? 9.173 0.718 3.668 1.00 94.19 111 GLY A CA 1
ATOM 851 C C . GLY A 1 111 ? 8.889 2.017 4.428 1.00 94.19 111 GLY A C 1
ATOM 852 O O . GLY A 1 111 ? 9.632 2.340 5.346 1.00 94.19 111 GLY A O 1
ATOM 853 N N . ASN A 1 112 ? 7.789 2.716 4.128 1.00 94.88 112 ASN A N 1
ATOM 854 C CA . ASN A 1 112 ? 7.411 3.960 4.812 1.00 94.88 112 ASN A CA 1
ATOM 855 C C . ASN A 1 112 ? 6.869 3.752 6.241 1.00 94.88 112 ASN A C 1
ATOM 857 O O . ASN A 1 112 ? 6.723 4.702 6.997 1.00 94.88 112 ASN A O 1
ATOM 861 N N . CYS A 1 113 ? 6.558 2.515 6.633 1.00 92.62 113 CYS A N 1
ATOM 862 C CA . CYS A 1 113 ? 5.983 2.191 7.937 1.00 92.62 113 CYS A CA 1
ATOM 863 C C . CYS A 1 113 ? 6.596 0.898 8.472 1.00 92.62 113 CYS A C 1
ATOM 865 O O . CYS A 1 113 ? 6.894 -0.023 7.704 1.00 92.62 113 CYS A O 1
ATOM 867 N N . 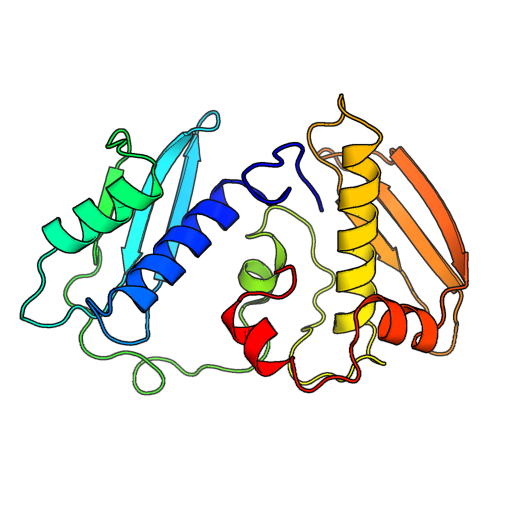VAL A 1 114 ? 6.715 0.802 9.797 1.00 92.56 114 VAL A N 1
ATOM 868 C CA . VAL A 1 114 ? 7.059 -0.452 10.474 1.00 92.56 114 VAL A CA 1
ATOM 869 C C . VAL A 1 114 ? 5.962 -1.487 10.203 1.00 92.56 114 VAL A C 1
ATOM 871 O O . VAL A 1 114 ? 4.773 -1.168 10.226 1.00 92.56 114 VAL A O 1
ATOM 874 N N . ILE A 1 115 ? 6.360 -2.733 9.935 1.00 93.88 115 ILE A N 1
ATOM 875 C CA . ILE A 1 115 ? 5.446 -3.856 9.694 1.00 93.88 115 ILE A CA 1
ATOM 876 C C . ILE A 1 115 ? 5.693 -4.969 10.716 1.00 93.88 115 ILE A C 1
ATOM 878 O O . ILE A 1 115 ? 6.834 -5.250 11.070 1.00 93.88 115 ILE A O 1
ATOM 882 N N . GLY A 1 116 ? 4.628 -5.639 11.164 1.00 93.12 116 GLY A N 1
ATOM 883 C CA . GLY A 1 116 ? 4.704 -6.684 12.199 1.00 93.12 116 GLY A CA 1
ATOM 884 C C . GLY A 1 116 ? 5.300 -8.027 11.745 1.00 93.12 116 GLY A C 1
ATOM 885 O O . GLY A 1 116 ? 5.436 -8.937 12.552 1.00 93.12 116 GLY A O 1
ATOM 886 N N . GLY A 1 117 ? 5.634 -8.182 10.460 1.00 94.44 117 GLY A N 1
ATOM 887 C CA . GLY A 1 117 ? 6.308 -9.370 9.909 1.00 94.44 117 GLY A CA 1
ATOM 888 C C . GLY A 1 117 ? 5.394 -10.523 9.469 1.00 94.44 117 GLY A C 1
ATOM 889 O O . GLY A 1 117 ? 5.832 -11.398 8.723 1.00 94.44 117 GLY A O 1
ATOM 890 N N . GLY A 1 118 ? 4.119 -10.525 9.859 1.00 95.56 118 GLY A N 1
ATOM 891 C CA . GLY A 1 118 ? 3.144 -11.516 9.404 1.00 95.56 118 GLY A CA 1
ATOM 892 C C . GLY A 1 118 ? 2.759 -11.339 7.932 1.00 95.56 118 GLY A C 1
ATOM 893 O O . GLY A 1 118 ? 2.339 -10.262 7.517 1.00 95.56 118 GLY A O 1
ATOM 894 N N . SER A 1 119 ? 2.854 -12.406 7.128 1.00 96.38 119 SER A N 1
ATOM 895 C CA . SER A 1 119 ? 2.320 -12.381 5.758 1.00 96.38 119 SER A CA 1
ATOM 896 C C . SER A 1 119 ? 0.791 -12.491 5.751 1.00 96.38 119 SER A C 1
ATOM 898 O O . SER A 1 119 ? 0.282 -13.381 6.432 1.00 96.38 119 SER A O 1
ATOM 900 N N . PRO A 1 120 ? 0.059 -11.671 4.973 1.00 96.06 120 PRO A N 1
ATOM 901 C CA . PRO A 1 120 ? -1.397 -11.787 4.834 1.00 96.06 120 PRO A CA 1
ATOM 902 C C . PRO A 1 120 ? -1.814 -12.925 3.885 1.00 96.06 120 PRO A C 1
ATOM 904 O O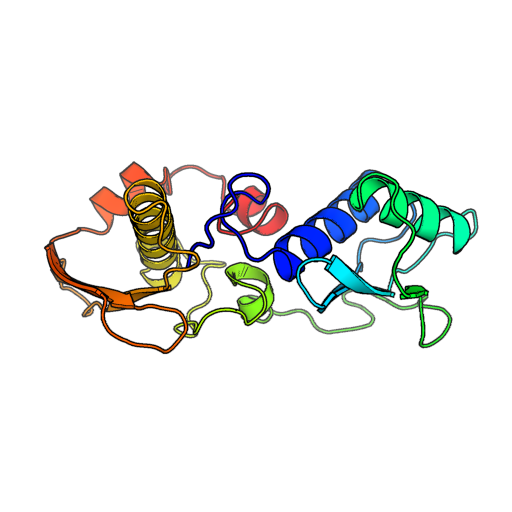 . PRO A 1 120 ? -2.964 -13.360 3.884 1.00 96.06 120 PRO A O 1
ATOM 907 N N . TRP A 1 121 ? -0.894 -13.414 3.052 1.00 96.00 121 TRP A N 1
ATOM 908 C CA . TRP A 1 121 ? -1.197 -14.344 1.968 1.00 96.00 121 TRP A CA 1
ATOM 909 C C . TRP A 1 121 ? -1.327 -15.781 2.460 1.00 96.00 121 TRP A C 1
ATOM 911 O O . TRP A 1 121 ? -0.681 -16.176 3.427 1.00 96.00 121 TRP A O 1
ATOM 921 N N . THR A 1 122 ? -2.142 -16.581 1.759 1.00 93.12 122 THR A N 1
ATOM 922 C CA . THR A 1 122 ? -2.498 -17.983 2.094 1.00 93.12 122 THR A CA 1
ATOM 923 C C . THR A 1 122 ? -3.249 -18.171 3.414 1.00 93.12 122 THR A C 1
ATOM 925 O O . THR A 1 122 ? -3.451 -19.299 3.857 1.00 93.12 122 THR A O 1
ATOM 928 N N . LYS A 1 123 ? -3.696 -17.074 4.030 1.00 95.12 123 LYS A N 1
ATOM 929 C CA . LYS A 1 123 ? -4.415 -17.070 5.300 1.00 95.12 123 LYS A CA 1
ATOM 930 C C . LYS A 1 123 ? -5.883 -16.733 5.083 1.00 95.12 123 LYS A C 1
ATOM 932 O O . LYS A 1 123 ? -6.213 -15.853 4.294 1.00 95.12 123 LYS A O 1
ATOM 937 N N . ASP A 1 124 ? -6.756 -17.436 5.792 1.00 95.25 124 ASP A N 1
ATOM 938 C CA . ASP A 1 124 ? -8.172 -17.091 5.857 1.00 95.25 124 ASP A CA 1
ATOM 939 C C . ASP A 1 124 ? -8.407 -15.883 6.787 1.00 95.25 124 ASP A C 1
ATOM 941 O O . ASP A 1 124 ? -7.533 -15.492 7.566 1.00 95.25 124 ASP A O 1
ATOM 945 N N . GLY A 1 125 ? -9.606 -15.298 6.733 1.00 94.94 125 GLY A N 1
ATOM 946 C CA . GLY A 1 125 ? -9.934 -14.076 7.475 1.00 94.94 125 GLY A CA 1
ATOM 947 C C . GLY A 1 125 ? -9.853 -14.184 9.004 1.00 94.94 125 GLY A C 1
ATOM 948 O O . GLY A 1 125 ? -9.837 -13.155 9.675 1.00 94.94 125 GLY A O 1
ATOM 949 N N . THR A 1 126 ? -9.761 -15.386 9.586 1.00 94.75 126 THR A N 1
ATOM 950 C CA . THR A 1 126 ? -9.575 -15.527 11.042 1.00 94.75 126 THR A CA 1
ATOM 951 C C . THR A 1 126 ? -8.148 -15.217 11.495 1.00 94.75 126 THR A C 1
ATOM 953 O O . THR A 1 126 ? -7.906 -15.076 12.693 1.00 94.75 126 THR A O 1
ATOM 956 N N . LYS A 1 127 ? -7.181 -15.121 10.572 1.00 96.56 127 LYS A N 1
ATOM 957 C CA . LYS A 1 127 ? -5.771 -14.923 10.918 1.00 96.56 127 LYS A CA 1
ATOM 958 C C . LYS A 1 127 ? -5.451 -13.437 11.038 1.00 96.56 127 LYS A C 1
ATOM 960 O O . LYS A 1 127 ? -5.565 -12.694 10.064 1.00 96.56 127 LYS A O 1
ATOM 965 N N . ALA A 1 128 ? -4.986 -13.037 12.221 1.00 96.25 128 ALA A N 1
ATOM 966 C CA . ALA A 1 128 ? -4.672 -11.649 12.562 1.00 96.25 128 ALA A CA 1
ATOM 967 C C . ALA A 1 128 ? -3.699 -10.979 11.575 1.00 96.25 128 ALA A C 1
ATOM 969 O O . ALA A 1 128 ? -3.868 -9.808 11.250 1.00 96.25 128 ALA A O 1
ATOM 970 N N . ASP A 1 129 ? -2.743 -11.739 11.030 1.00 96.31 129 ASP A N 1
ATOM 971 C CA . ASP A 1 129 ? -1.775 -11.240 10.042 1.00 96.31 129 ASP A CA 1
ATOM 972 C C . ASP A 1 129 ? -2.423 -10.707 8.753 1.00 96.31 129 ASP A C 1
ATOM 974 O O . ASP A 1 129 ? -1.816 -9.911 8.042 1.00 96.31 129 ASP A O 1
ATOM 978 N N . LEU A 1 130 ? -3.651 -11.128 8.447 1.00 96.69 130 LEU A N 1
ATOM 979 C CA . LEU A 1 130 ? -4.470 -10.567 7.378 1.00 96.69 130 LEU A CA 1
ATOM 980 C C . LEU A 1 130 ? -5.471 -9.555 7.950 1.00 96.69 130 LEU A C 1
ATOM 982 O O . LEU A 1 130 ? -5.480 -8.391 7.553 1.00 96.69 130 LEU A O 1
ATOM 986 N N . SER A 1 131 ? -6.325 -9.999 8.874 1.00 96.94 131 SER A N 1
ATOM 987 C CA . SER A 1 131 ? -7.513 -9.247 9.285 1.00 96.94 131 SER A CA 1
ATOM 988 C C . SER A 1 131 ? -7.185 -7.991 10.090 1.00 96.94 131 SER A C 1
ATOM 990 O O . SER A 1 131 ? -7.733 -6.928 9.801 1.00 96.94 131 SER A O 1
ATOM 992 N N . LEU A 1 132 ? -6.242 -8.059 11.035 1.00 97.56 132 LEU A N 1
ATOM 993 C CA . LEU A 1 132 ? -5.857 -6.888 11.828 1.00 97.56 132 LEU A CA 1
ATOM 994 C C . LEU A 1 132 ? -5.008 -5.895 11.031 1.00 97.56 132 LEU A C 1
ATOM 996 O O . LEU A 1 132 ? -5.046 -4.708 11.332 1.00 97.56 132 LEU A O 1
ATOM 1000 N N . ASN A 1 133 ? -4.305 -6.330 9.980 1.00 97.44 133 ASN A N 1
ATOM 1001 C CA . ASN A 1 133 ? -3.636 -5.399 9.064 1.00 97.44 133 ASN A CA 1
ATOM 1002 C C . ASN A 1 133 ? -4.644 -4.577 8.242 1.00 97.44 133 ASN A C 1
ATOM 1004 O O . ASN A 1 133 ? -4.443 -3.375 8.059 1.00 97.44 133 ASN A O 1
ATOM 1008 N N . LEU A 1 134 ? -5.741 -5.193 7.785 1.00 97.44 134 LEU A N 1
ATOM 1009 C CA . LEU A 1 134 ? -6.842 -4.474 7.129 1.00 97.44 134 LEU A CA 1
ATOM 1010 C C . LEU A 1 134 ? -7.519 -3.495 8.096 1.00 97.44 134 LEU A C 1
ATOM 1012 O O . LEU A 1 134 ? -7.722 -2.332 7.747 1.00 97.44 134 LEU A O 1
ATOM 1016 N N . LEU A 1 135 ? -7.779 -3.935 9.332 1.00 98.31 135 LEU A N 1
ATOM 1017 C CA . LEU A 1 135 ? -8.348 -3.081 10.374 1.00 98.31 135 LEU A CA 1
ATOM 1018 C C . LEU A 1 135 ? -7.428 -1.895 10.703 1.00 98.31 135 LEU A C 1
ATOM 1020 O O . LEU A 1 135 ? -7.875 -0.751 10.689 1.00 98.31 135 LEU A O 1
ATOM 1024 N N . ALA A 1 136 ? -6.132 -2.134 10.923 1.00 98.25 136 ALA A N 1
ATOM 1025 C CA . ALA A 1 136 ? -5.155 -1.082 11.209 1.00 98.25 136 ALA A CA 1
ATOM 1026 C C . ALA A 1 136 ? -5.094 -0.036 10.088 1.00 98.25 136 ALA A C 1
ATOM 1028 O O . ALA A 1 136 ? -5.015 1.167 10.354 1.00 98.25 136 ALA A O 1
ATOM 1029 N N . ARG A 1 137 ? -5.176 -0.476 8.826 1.00 98.06 137 ARG A N 1
ATOM 1030 C CA . ARG A 1 137 ? -5.255 0.425 7.675 1.00 98.06 137 ARG A CA 1
ATOM 1031 C C . ARG A 1 137 ? -6.537 1.255 7.694 1.00 98.06 137 ARG A C 1
ATOM 1033 O O . ARG A 1 137 ? -6.444 2.474 7.580 1.00 98.06 137 ARG A O 1
ATOM 1040 N N . ALA A 1 138 ? -7.699 0.628 7.872 1.00 98.31 138 ALA A N 1
ATOM 1041 C CA . ALA A 1 138 ? -8.981 1.334 7.923 1.00 98.31 138 ALA A CA 1
ATOM 1042 C C . ALA A 1 138 ? -9.010 2.384 9.045 1.00 98.31 138 ALA A C 1
ATOM 1044 O O . ALA A 1 138 ? -9.426 3.522 8.831 1.00 98.31 138 ALA A O 1
ATOM 1045 N N . ARG A 1 139 ? -8.477 2.037 10.221 1.00 98.38 139 ARG A N 1
ATOM 1046 C CA . ARG A 1 139 ? -8.324 2.957 11.354 1.00 98.38 139 ARG A CA 1
ATOM 1047 C C . ARG A 1 139 ? -7.381 4.120 11.039 1.00 98.38 139 ARG A C 1
ATOM 1049 O O . ARG A 1 139 ? -7.723 5.255 11.347 1.00 98.38 139 ARG A O 1
ATOM 1056 N N . ALA A 1 140 ? -6.236 3.875 10.395 1.00 98.38 140 ALA A N 1
ATOM 1057 C CA . ALA A 1 140 ? -5.312 4.941 9.990 1.00 98.38 140 ALA A CA 1
ATOM 1058 C C . ALA A 1 140 ? -5.946 5.920 8.987 1.00 98.38 140 ALA A C 1
ATOM 1060 O O . ALA A 1 140 ? -5.803 7.130 9.141 1.00 98.38 140 ALA A O 1
ATOM 1061 N N . VAL A 1 141 ? -6.672 5.404 7.988 1.00 98.44 141 VAL A N 1
ATOM 1062 C CA . VAL A 1 141 ? -7.384 6.233 7.000 1.00 98.44 141 VAL A CA 1
ATOM 1063 C C . VAL A 1 141 ? -8.487 7.050 7.675 1.00 98.44 141 VAL A C 1
ATOM 1065 O O . VAL A 1 141 ? -8.583 8.253 7.462 1.00 98.44 141 VAL A O 1
ATOM 1068 N N . SER A 1 142 ? -9.275 6.430 8.553 1.00 98.31 142 SER A N 1
ATOM 1069 C CA . SER A 1 142 ? -10.308 7.147 9.303 1.00 98.31 142 SER A CA 1
ATOM 1070 C C . SER A 1 142 ? -9.715 8.225 10.217 1.00 98.31 142 SER A C 1
ATOM 1072 O O . SER A 1 142 ? -10.264 9.321 10.307 1.00 98.31 142 SER A O 1
ATOM 1074 N N . TYR A 1 143 ? -8.575 7.957 10.863 1.00 98.44 143 TYR A N 1
ATOM 1075 C CA . TYR A 1 143 ? -7.888 8.953 11.683 1.00 98.44 143 TYR A CA 1
ATOM 1076 C C . TYR A 1 143 ? -7.470 10.159 10.841 1.00 98.44 143 TYR A C 1
ATOM 1078 O O . TYR A 1 143 ? -7.834 11.280 11.185 1.00 98.44 143 TYR A O 1
ATOM 1086 N N . ILE A 1 144 ? -6.762 9.948 9.726 1.00 97.69 144 ILE A N 1
ATOM 1087 C CA . ILE A 1 144 ? -6.231 11.062 8.930 1.00 97.69 144 ILE A CA 1
ATOM 1088 C C . ILE A 1 144 ? -7.342 11.898 8.282 1.00 97.69 144 ILE A C 1
ATOM 1090 O O . ILE A 1 144 ? -7.242 13.117 8.228 1.00 97.69 144 ILE A O 1
ATOM 1094 N N . GLN A 1 145 ? -8.453 11.268 7.887 1.00 98.00 145 GLN A N 1
ATOM 1095 C CA . GLN A 1 145 ? -9.635 11.966 7.369 1.00 98.00 145 GLN A CA 1
ATOM 1096 C C . GLN A 1 145 ? -10.283 12.906 8.397 1.00 98.00 145 GLN A C 1
ATOM 1098 O O . GLN A 1 145 ? -10.854 13.923 8.015 1.00 98.00 145 GLN A O 1
ATOM 1103 N N . ASN A 1 146 ? -10.187 12.583 9.689 1.00 98.00 146 ASN A N 1
ATOM 1104 C CA . ASN A 1 146 ? -10.710 13.415 10.777 1.00 98.00 146 ASN A CA 1
ATOM 1105 C C . ASN A 1 146 ? -9.690 14.439 11.309 1.00 98.00 146 ASN A C 1
ATOM 1107 O O . ASN A 1 146 ? -10.049 15.274 12.135 1.00 98.00 146 ASN A O 1
ATOM 1111 N N . HIS A 1 147 ? -8.436 14.386 10.849 1.00 96.94 147 HIS A N 1
ATOM 1112 C CA . HIS A 1 147 ? -7.347 15.259 11.294 1.00 96.94 147 HIS A CA 1
ATOM 1113 C C . HIS A 1 147 ? -6.622 15.849 10.072 1.00 96.94 147 HIS A C 1
ATOM 1115 O O . HIS A 1 147 ? -5.519 15.410 9.749 1.00 96.94 147 HIS A O 1
ATOM 1121 N N . PRO A 1 148 ? -7.214 16.841 9.379 1.00 93.00 148 PRO A N 1
ATOM 1122 C CA . PRO A 1 148 ? -6.676 17.372 8.121 1.00 93.00 148 PRO A CA 1
ATOM 1123 C C . PRO A 1 148 ? -5.288 18.018 8.260 1.00 93.00 148 PRO A C 1
ATOM 1125 O O . PRO A 1 148 ? -4.546 18.080 7.286 1.00 93.00 148 PRO A O 1
ATOM 1128 N N . ASP A 1 149 ? -4.906 18.450 9.463 1.00 94.75 149 ASP A N 1
ATOM 1129 C CA . ASP A 1 149 ? -3.575 19.007 9.733 1.00 94.75 149 ASP A CA 1
ATOM 1130 C C . ASP A 1 149 ? -2.510 17.925 9.995 1.00 94.75 149 ASP A C 1
ATOM 1132 O O . ASP A 1 149 ? -1.323 18.230 10.106 1.00 94.75 149 ASP A O 1
ATOM 1136 N N . CYS A 1 150 ? -2.907 16.651 10.100 1.00 96.31 150 CYS A N 1
ATOM 1137 C CA . CYS A 1 150 ? -1.996 15.525 10.272 1.00 96.31 150 CYS A CA 1
ATOM 1138 C C . CYS A 1 150 ? -1.487 15.064 8.896 1.00 96.31 150 CYS A C 1
ATOM 1140 O O . CYS A 1 150 ? -2.267 14.515 8.119 1.00 96.31 150 CYS A O 1
ATOM 1142 N N . PRO A 1 151 ? -0.195 15.246 8.560 1.00 96.12 151 PRO A N 1
ATOM 1143 C CA . PRO A 1 151 ? 0.319 14.875 7.240 1.00 96.12 151 PRO A CA 1
ATOM 1144 C C . PRO A 1 151 ? 0.446 13.356 7.060 1.00 96.12 151 PRO A C 1
ATOM 1146 O O . PRO A 1 151 ? 0.391 12.852 5.939 1.00 96.12 151 PRO A O 1
ATOM 1149 N N . GLU A 1 152 ? 0.641 12.622 8.154 1.00 97.44 152 GLU A N 1
ATOM 1150 C CA . GLU A 1 152 ? 0.928 11.193 8.156 1.00 97.44 152 GLU A CA 1
ATOM 1151 C C . GLU A 1 152 ? 0.632 10.602 9.537 1.00 97.44 152 GLU A C 1
ATOM 1153 O O . GLU A 1 152 ? 1.023 11.173 10.556 1.00 97.44 152 GLU A O 1
ATOM 1158 N N . VAL A 1 153 ? -0.010 9.432 9.566 1.00 98.38 153 VAL A N 1
ATOM 1159 C CA . VAL A 1 153 ? -0.288 8.684 10.796 1.00 98.38 153 VAL A CA 1
ATOM 1160 C C . VAL A 1 153 ? 0.025 7.202 10.630 1.00 98.38 153 VAL A C 1
ATOM 1162 O O . VAL A 1 153 ? -0.269 6.568 9.608 1.00 98.38 153 VAL A O 1
ATOM 1165 N N . HIS A 1 154 ? 0.608 6.610 11.663 1.00 98.31 154 HIS A N 1
ATOM 1166 C CA . HIS A 1 154 ? 0.884 5.182 11.754 1.00 98.31 154 HIS A CA 1
ATOM 1167 C C . HIS A 1 154 ? -0.095 4.586 12.759 1.00 98.31 154 HIS A C 1
ATOM 1169 O O . HIS A 1 154 ? -0.314 5.159 13.814 1.00 98.31 154 HIS A O 1
ATOM 1175 N N . CYS A 1 155 ? -0.712 3.454 12.421 1.00 98.31 155 CYS A N 1
ATOM 1176 C CA . CYS A 1 155 ? -1.633 2.743 13.307 1.00 98.31 155 CYS A CA 1
ATOM 1177 C C . CYS A 1 155 ? -1.061 1.352 13.551 1.00 98.31 155 CYS A C 1
ATOM 1179 O O . CYS A 1 155 ? -0.885 0.586 12.596 1.00 98.31 155 CYS A O 1
ATOM 1181 N N . ALA A 1 156 ? -0.759 1.052 14.808 1.00 98.00 156 ALA A N 1
ATOM 1182 C CA . ALA A 1 156 ? -0.312 -0.250 15.266 1.00 98.00 156 ALA A CA 1
ATOM 1183 C C . ALA A 1 156 ? -1.436 -0.925 16.056 1.00 98.00 156 ALA A C 1
ATOM 1185 O O . ALA A 1 156 ? -2.061 -0.306 16.916 1.00 98.00 156 ALA A O 1
ATOM 1186 N N . ILE A 1 157 ? -1.668 -2.207 15.773 1.00 98.12 157 ILE A N 1
ATOM 1187 C CA . ILE A 1 157 ? -2.604 -3.044 16.522 1.00 98.12 157 ILE A CA 1
ATOM 1188 C C . ILE A 1 157 ? -1.833 -4.208 17.135 1.00 98.12 157 ILE A C 1
ATOM 1190 O O . ILE A 1 157 ? -1.152 -4.950 16.426 1.00 98.12 157 ILE A O 1
ATOM 1194 N N . SER A 1 158 ? -1.965 -4.377 18.448 1.00 97.25 158 SER A N 1
ATOM 1195 C CA . SER A 1 158 ? -1.449 -5.532 19.184 1.00 97.25 158 SER A CA 1
ATOM 1196 C C . SER A 1 158 ? -2.601 -6.393 19.690 1.00 97.25 158 SER A C 1
ATOM 1198 O O . SER A 1 158 ? -3.608 -5.877 20.174 1.00 97.25 158 SER A O 1
ATOM 1200 N N . CYS A 1 159 ? -2.449 -7.712 19.587 1.00 96.31 159 CYS A N 1
ATOM 1201 C CA . CYS A 1 159 ? -3.449 -8.688 20.006 1.00 96.31 159 CYS A CA 1
ATOM 1202 C C . CYS A 1 159 ? -2.804 -9.852 20.762 1.00 96.31 159 CYS A C 1
ATOM 1204 O O . CYS A 1 159 ? -1.620 -10.151 20.590 1.00 96.31 159 CYS A O 1
ATOM 1206 N N . ARG A 1 160 ? -3.615 -10.571 21.540 1.00 95.62 160 ARG A N 1
ATOM 1207 C CA . ARG A 1 160 ? -3.228 -11.826 22.194 1.00 95.62 160 ARG A CA 1
ATOM 1208 C C . ARG A 1 160 ? -4.041 -12.979 21.611 1.00 95.62 160 ARG A C 1
ATOM 1210 O O . ARG A 1 160 ? -5.256 -12.868 21.478 1.00 95.62 160 ARG A O 1
ATOM 1217 N N . ILE A 1 161 ? -3.386 -14.105 21.319 1.00 93.50 161 ILE A N 1
ATOM 1218 C CA . ILE A 1 161 ? -4.061 -15.323 20.842 1.00 93.50 161 ILE A CA 1
ATOM 1219 C C . ILE A 1 161 ? -5.196 -15.705 21.805 1.00 93.50 161 ILE A C 1
ATOM 1221 O O . ILE A 1 161 ? -5.001 -15.749 23.019 1.00 93.50 161 ILE A O 1
ATOM 1225 N N . GLY A 1 162 ? -6.385 -15.960 21.252 1.00 92.56 162 GLY A N 1
ATOM 1226 C CA . GLY A 1 162 ? -7.582 -16.330 22.017 1.00 92.56 162 GLY A CA 1
ATOM 1227 C C . GLY A 1 162 ? -8.294 -15.170 22.724 1.00 92.56 162 GLY A C 1
ATOM 1228 O O . GLY A 1 162 ? -9.253 -15.416 23.447 1.00 92.56 162 GLY A O 1
ATOM 1229 N N . SER A 1 163 ? -7.859 -13.922 22.529 1.00 95.44 163 SER A N 1
ATOM 1230 C CA . SER A 1 163 ? -8.450 -12.729 23.145 1.00 95.44 163 SER A CA 1
ATOM 1231 C C . SER A 1 163 ? -9.080 -11.828 22.078 1.00 95.44 163 SER A C 1
ATOM 1233 O O . SER A 1 163 ? -8.403 -11.544 21.091 1.00 95.44 163 SER A O 1
ATOM 1235 N N . PRO A 1 164 ? -10.326 -11.347 22.255 1.00 95.25 164 PRO A N 1
ATOM 1236 C CA . PRO A 1 164 ? -10.906 -10.333 21.372 1.00 95.25 164 PRO A CA 1
ATOM 1237 C C . PRO A 1 164 ? -10.377 -8.922 21.671 1.00 95.25 164 PRO A C 1
ATOM 1239 O O . PRO A 1 164 ? -10.529 -8.026 20.851 1.00 95.25 164 PRO A O 1
ATOM 1242 N N . GLU A 1 165 ? -9.767 -8.707 22.840 1.00 98.12 165 GLU A N 1
ATOM 1243 C CA . GLU A 1 165 ? -9.173 -7.414 23.178 1.00 98.12 165 GLU A CA 1
ATOM 1244 C C . GLU A 1 165 ? -7.940 -7.133 22.308 1.00 98.12 165 GLU A C 1
ATOM 1246 O O . GLU A 1 165 ? -7.017 -7.957 22.233 1.00 98.12 165 GLU A O 1
ATOM 1251 N N . ILE A 1 166 ? -7.911 -5.941 21.717 1.00 98.31 166 ILE A N 1
ATOM 1252 C CA . ILE A 1 166 ? -6.764 -5.373 21.016 1.00 98.31 166 ILE A CA 1
ATOM 1253 C C . ILE A 1 166 ? -6.344 -4.043 21.647 1.00 98.31 166 ILE A C 1
ATOM 1255 O O . ILE A 1 166 ? -7.162 -3.314 22.209 1.00 98.31 166 ILE A O 1
ATOM 1259 N N . LEU A 1 167 ? -5.059 -3.714 21.529 1.00 98.56 167 LEU A N 1
ATOM 1260 C CA . LEU A 1 167 ? -4.527 -2.376 21.789 1.00 98.56 167 LEU A CA 1
ATOM 1261 C C . LEU A 1 167 ? -4.283 -1.690 20.446 1.00 98.56 167 LEU A C 1
ATOM 1263 O O . LEU A 1 167 ? -3.526 -2.217 19.630 1.00 98.56 167 LEU A O 1
ATOM 1267 N N . VAL A 1 168 ? -4.895 -0.526 20.247 1.00 98.69 168 VAL A N 1
ATOM 1268 C CA . VAL A 1 168 ? -4.698 0.335 19.078 1.00 98.69 168 VAL A CA 1
ATOM 1269 C C . VAL A 1 168 ? -3.864 1.537 19.500 1.00 98.69 168 VAL A C 1
ATOM 1271 O O . VAL A 1 168 ? -4.190 2.197 20.487 1.00 98.69 168 VAL A O 1
ATOM 1274 N N . VAL A 1 169 ? -2.796 1.824 18.759 1.00 98.62 169 VAL A N 1
ATOM 1275 C CA . VAL A 1 169 ? -1.910 2.972 18.996 1.00 98.62 169 VAL A CA 1
ATOM 1276 C C . VAL A 1 169 ? -1.707 3.728 17.691 1.00 98.62 169 VAL A C 1
ATOM 1278 O O . VAL A 1 169 ? -1.338 3.131 16.678 1.00 98.62 169 VAL A O 1
ATOM 1281 N N . PHE A 1 170 ? -1.928 5.037 17.727 1.00 98.62 170 PHE A N 1
ATOM 1282 C CA . PHE A 1 170 ? -1.621 5.966 16.650 1.00 98.62 170 PHE A CA 1
ATOM 1283 C C . PHE A 1 170 ? -0.352 6.735 16.986 1.00 98.62 170 PHE A C 1
ATOM 1285 O O . PHE A 1 170 ? -0.243 7.291 18.080 1.00 98.62 170 PHE A O 1
ATOM 1292 N N . THR A 1 171 ? 0.579 6.810 16.041 1.00 98.31 171 THR A N 1
ATOM 1293 C CA . THR A 1 171 ? 1.787 7.630 16.169 1.00 98.31 171 THR A CA 1
ATOM 1294 C C . THR A 1 171 ? 1.969 8.536 14.961 1.00 98.31 171 THR A C 1
ATOM 1296 O O . THR A 1 171 ? 1.505 8.224 13.859 1.00 98.31 171 THR A O 1
ATOM 1299 N N . ASP A 1 172 ? 2.670 9.648 15.159 1.00 96.56 172 ASP A N 1
ATOM 1300 C CA . ASP A 1 172 ? 3.183 10.452 14.053 1.00 96.56 172 ASP A CA 1
ATOM 1301 C C . ASP A 1 172 ? 4.404 9.780 13.393 1.00 96.56 172 ASP A C 1
ATOM 1303 O O . ASP A 1 172 ? 4.856 8.700 13.792 1.00 96.56 172 ASP A O 1
ATOM 1307 N N . LYS A 1 173 ? 4.957 10.442 12.373 1.00 93.00 173 LYS A N 1
ATOM 1308 C CA . LYS A 1 173 ? 6.156 9.997 11.650 1.00 93.00 173 LYS A CA 1
ATOM 1309 C C . LYS A 1 173 ? 7.414 9.905 12.525 1.00 93.00 173 LYS A C 1
ATOM 1311 O O . LYS A 1 173 ? 8.301 9.109 12.228 1.00 93.00 173 LYS A O 1
ATOM 1316 N N . ALA A 1 174 ? 7.512 10.723 13.573 1.00 94.38 174 ALA A N 1
ATOM 1317 C CA . ALA A 1 174 ? 8.628 10.692 14.517 1.00 94.38 174 ALA A CA 1
ATOM 1318 C C . ALA A 1 174 ? 8.471 9.578 15.570 1.00 94.38 174 ALA A C 1
ATOM 1320 O O . ALA A 1 174 ? 9.412 9.304 16.313 1.00 94.38 174 ALA A O 1
ATOM 1321 N N . GLY A 1 175 ? 7.312 8.915 15.610 1.00 95.12 175 GLY A N 1
ATOM 1322 C CA . GLY A 1 175 ? 6.989 7.869 16.572 1.00 95.12 175 GLY A CA 1
ATOM 1323 C C . GLY A 1 175 ? 6.390 8.399 17.873 1.00 95.12 175 GLY A C 1
ATOM 1324 O O . GLY A 1 175 ? 6.263 7.628 18.824 1.00 95.12 175 GLY A O 1
ATOM 1325 N N . ASN A 1 176 ? 6.006 9.677 17.940 1.00 96.88 176 ASN A N 1
ATOM 1326 C CA . ASN A 1 176 ? 5.299 10.203 19.103 1.00 96.88 176 ASN A CA 1
ATOM 1327 C C . ASN A 1 176 ? 3.875 9.651 19.124 1.00 96.88 176 ASN A C 1
ATOM 1329 O O . ASN A 1 176 ? 3.186 9.658 18.102 1.00 96.88 176 ASN A O 1
ATOM 1333 N N . GLU A 1 177 ? 3.425 9.192 20.290 1.00 97.94 177 GLU A N 1
ATOM 1334 C CA . GLU A 1 177 ? 2.051 8.734 20.471 1.00 97.94 177 GLU A CA 1
ATOM 1335 C C . GLU A 1 177 ? 1.072 9.907 20.347 1.00 97.94 177 GLU A C 1
ATOM 1337 O O . GLU A 1 177 ? 1.207 10.926 21.022 1.00 97.94 177 GLU A O 1
ATOM 1342 N N . LEU A 1 178 ? 0.076 9.740 19.479 1.00 97.81 178 LEU A N 1
ATOM 1343 C CA . LEU A 1 178 ? -1.010 10.696 19.270 1.00 97.81 178 LEU A CA 1
ATOM 1344 C C . LEU A 1 178 ? -2.274 10.277 20.026 1.00 97.81 178 LEU A C 1
ATOM 1346 O O . LEU A 1 178 ? -3.013 11.119 20.529 1.00 97.81 178 LEU A O 1
ATOM 1350 N N . LEU A 1 179 ? -2.546 8.970 20.061 1.00 97.94 179 LEU A N 1
ATOM 1351 C CA . LEU A 1 179 ? -3.723 8.377 20.690 1.00 97.94 179 LEU A CA 1
ATOM 1352 C C . LEU A 1 179 ? -3.487 6.882 20.920 1.00 97.94 179 LEU A C 1
ATOM 1354 O O . LEU A 1 179 ? -3.023 6.191 20.014 1.00 97.94 179 LEU A O 1
ATOM 1358 N N . SER A 1 180 ? -3.912 6.354 22.064 1.00 98.50 180 SER A N 1
ATOM 1359 C CA . SER A 1 180 ? -4.017 4.912 22.281 1.00 98.50 180 SER A CA 1
ATOM 1360 C C . SER A 1 180 ? -5.311 4.537 22.999 1.00 98.50 180 SER A C 1
ATOM 1362 O O . SER A 1 180 ? -5.845 5.296 23.808 1.00 98.50 180 SER A O 1
ATOM 1364 N N . TYR A 1 181 ? -5.852 3.365 22.671 1.00 98.69 181 TYR A N 1
ATOM 1365 C CA . TYR A 1 181 ? -7.023 2.807 23.346 1.00 98.69 181 TYR A CA 1
ATOM 1366 C C . TYR A 1 181 ? -7.081 1.286 23.216 1.00 98.69 181 TYR A C 1
ATOM 1368 O O . TYR A 1 181 ? -6.466 0.683 22.335 1.00 98.69 181 TYR A O 1
ATOM 1376 N N . ARG A 1 182 ? -7.857 0.659 24.103 1.00 98.50 182 ARG A N 1
ATOM 1377 C CA . ARG A 1 182 ? -8.215 -0.758 24.011 1.00 98.50 182 ARG A CA 1
ATOM 1378 C C . ARG A 1 182 ? -9.644 -0.893 23.523 1.00 98.50 182 ARG A C 1
ATOM 1380 O O . ARG A 1 182 ? -10.521 -0.162 23.976 1.00 98.50 182 ARG A O 1
ATOM 1387 N N . GLU A 1 183 ? -9.875 -1.846 22.634 1.00 97.88 183 GLU A N 1
ATOM 1388 C CA . GLU A 1 183 ? -11.217 -2.224 22.200 1.00 97.88 183 GLU A CA 1
ATOM 1389 C C . GLU A 1 183 ? -11.335 -3.746 22.110 1.00 97.88 183 GLU A C 1
ATOM 1391 O O . GLU A 1 183 ? -10.337 -4.452 21.961 1.00 97.88 183 GLU A O 1
ATOM 1396 N N . ASN A 1 184 ? -12.561 -4.256 22.218 1.00 97.81 184 ASN A N 1
ATOM 1397 C CA . ASN A 1 184 ? -12.849 -5.649 21.906 1.00 97.81 184 ASN A CA 1
ATOM 1398 C C . ASN A 1 184 ? -13.327 -5.722 20.462 1.00 97.81 184 ASN A C 1
ATOM 1400 O O . ASN A 1 184 ? -14.371 -5.160 20.138 1.00 97.81 184 ASN A O 1
ATOM 1404 N N . VAL A 1 185 ? -12.583 -6.438 19.624 1.00 96.00 185 VAL A N 1
ATOM 1405 C CA . VAL A 1 185 ? -12.986 -6.748 18.256 1.00 96.00 185 VAL A CA 1
ATOM 1406 C C . VAL A 1 185 ? -12.748 -8.227 17.984 1.00 96.00 185 VAL A C 1
ATOM 1408 O O . VAL A 1 185 ? -11.651 -8.773 18.117 1.00 96.00 185 VAL A O 1
ATOM 1411 N N . THR A 1 186 ? -13.811 -8.923 17.624 1.00 95.62 186 THR A N 1
ATOM 1412 C CA . THR A 1 186 ? -13.756 -10.342 17.303 1.00 95.62 186 THR A CA 1
ATOM 1413 C C . THR A 1 186 ? -13.314 -10.544 15.852 1.00 95.62 186 THR A C 1
ATOM 1415 O O . THR A 1 186 ? -13.639 -9.738 14.977 1.00 95.62 186 THR A O 1
ATOM 1418 N N . PRO A 1 187 ? -12.656 -11.672 15.525 1.00 94.31 187 PRO A N 1
ATOM 1419 C CA . PRO A 1 187 ? -12.366 -12.010 14.133 1.00 94.31 187 PRO A CA 1
ATOM 1420 C C . PRO A 1 187 ? -13.618 -12.021 13.244 1.00 94.31 187 PRO A C 1
ATOM 1422 O O . PRO A 1 187 ? -13.537 -11.659 12.076 1.00 94.31 187 PRO A O 1
ATOM 1425 N N . ALA A 1 188 ? -14.780 -12.403 13.787 1.00 96.56 188 ALA A N 1
ATOM 1426 C CA . ALA A 1 188 ? -16.043 -12.432 13.052 1.00 96.56 188 ALA A CA 1
ATOM 1427 C C . ALA A 1 188 ? -16.499 -11.031 12.604 1.00 96.56 188 ALA A C 1
ATOM 1429 O O . ALA A 1 188 ? -16.969 -10.880 11.474 1.00 96.56 188 ALA A O 1
ATOM 1430 N N . GLU A 1 189 ? -16.324 -10.015 13.452 1.00 97.56 189 GLU A N 1
ATOM 1431 C CA . GLU A 1 189 ? -16.633 -8.619 13.119 1.00 97.56 189 GLU A CA 1
ATOM 1432 C C . GLU A 1 189 ? -15.731 -8.115 11.991 1.00 97.56 189 GLU A C 1
ATOM 1434 O O . GLU A 1 189 ? -16.240 -7.645 10.974 1.00 97.56 189 GLU A O 1
ATOM 1439 N N . VAL A 1 190 ? -14.416 -8.334 12.098 1.00 97.69 190 VAL A N 1
ATOM 1440 C CA . VAL A 1 190 ? -13.442 -7.921 11.070 1.00 97.69 190 VAL A CA 1
ATOM 1441 C C . VAL A 1 190 ? -13.680 -8.656 9.743 1.00 97.69 190 VAL A C 1
ATOM 1443 O O . VAL A 1 190 ? -13.655 -8.061 8.666 1.00 97.69 190 VAL A O 1
ATOM 1446 N N . ILE A 1 191 ? -13.973 -9.959 9.790 1.00 97.44 191 ILE A N 1
ATOM 1447 C CA . ILE A 1 191 ? -14.314 -10.756 8.601 1.00 97.44 191 ILE A CA 1
ATOM 1448 C C . ILE A 1 191 ? -15.537 -10.185 7.884 1.00 97.44 191 ILE A C 1
ATOM 1450 O O . ILE A 1 191 ? -15.546 -10.119 6.650 1.00 97.44 191 ILE A O 1
ATOM 1454 N N . LYS A 1 192 ? -16.567 -9.798 8.643 1.00 97.62 192 LYS A N 1
ATOM 1455 C CA . LYS A 1 192 ? -17.792 -9.209 8.103 1.00 97.62 192 LYS A CA 1
ATOM 1456 C C . LYS A 1 192 ? -17.514 -7.837 7.493 1.00 97.62 192 LYS A C 1
ATOM 1458 O O . LYS A 1 192 ? -17.935 -7.601 6.363 1.00 97.62 192 LYS A O 1
ATOM 1463 N N . GLU A 1 193 ? -16.779 -6.982 8.200 1.00 97.25 193 GLU A N 1
ATOM 1464 C CA . GLU A 1 193 ? -16.405 -5.633 7.757 1.00 97.25 193 GLU A CA 1
ATOM 1465 C C . GLU A 1 193 ? -15.677 -5.663 6.405 1.00 97.25 193 GLU A C 1
ATOM 1467 O O . GLU A 1 193 ? -16.091 -5.004 5.450 1.00 97.25 193 GLU A O 1
ATOM 1472 N N . PHE A 1 194 ? -14.666 -6.524 6.266 1.00 96.44 194 PHE A N 1
ATOM 1473 C CA . PHE A 1 194 ? -13.846 -6.603 5.051 1.00 96.44 194 PHE A CA 1
ATOM 1474 C C . PHE A 1 194 ? -14.316 -7.656 4.034 1.00 96.44 194 PHE A C 1
ATOM 1476 O O . PHE A 1 194 ? -13.664 -7.879 3.009 1.00 96.44 194 PHE A O 1
ATOM 1483 N N . ASN A 1 195 ? -15.476 -8.284 4.259 1.00 95.56 195 ASN A N 1
ATOM 1484 C CA . ASN A 1 195 ? -16.044 -9.321 3.391 1.00 95.56 195 ASN A CA 1
ATOM 1485 C C . ASN A 1 195 ? -15.076 -10.500 3.116 1.00 95.56 195 ASN A C 1
ATOM 1487 O O . ASN A 1 195 ? -14.984 -10.991 1.985 1.00 95.56 195 ASN A O 1
ATOM 1491 N N . LEU A 1 196 ? -14.366 -10.982 4.141 1.00 96.12 196 LEU A N 1
ATOM 1492 C CA . LEU A 1 196 ? -13.291 -11.985 4.010 1.00 96.12 196 LEU A CA 1
ATOM 1493 C C . LEU A 1 196 ? -13.783 -13.434 3.826 1.00 96.12 196 LEU A C 1
ATOM 1495 O O . LEU A 1 196 ? -12.976 -14.354 3.750 1.00 96.12 196 LEU A O 1
ATOM 1499 N N . GLN A 1 197 ? -15.096 -13.655 3.741 1.00 95.38 197 GLN A N 1
ATOM 1500 C CA . GLN A 1 197 ? -15.687 -14.956 3.384 1.00 95.38 197 GLN A CA 1
ATOM 1501 C C . GLN A 1 197 ? -15.943 -15.108 1.878 1.00 95.38 197 GLN A C 1
ATOM 1503 O O . GLN A 1 197 ? -16.346 -16.176 1.423 1.00 95.38 197 GLN A O 1
ATOM 1508 N N . LYS A 1 198 ? -15.720 -14.051 1.087 1.00 94.31 198 LYS A N 1
ATOM 1509 C CA . LYS A 1 198 ? -15.881 -14.096 -0.370 1.00 94.31 198 LYS A CA 1
ATOM 1510 C C . LYS A 1 198 ? -14.597 -14.611 -1.037 1.00 94.31 198 LYS A C 1
ATOM 1512 O O . LYS A 1 198 ? -13.504 -14.303 -0.557 1.00 94.31 198 LYS A O 1
ATOM 1517 N N . PRO A 1 199 ? -14.684 -15.326 -2.173 1.00 93.75 199 PRO A N 1
ATOM 1518 C CA . PRO A 1 199 ? -13.517 -15.823 -2.906 1.00 93.75 199 PRO A CA 1
ATOM 1519 C C . PRO A 1 199 ? -12.799 -14.698 -3.681 1.00 93.75 199 PRO A C 1
ATOM 1521 O O . PRO A 1 199 ? -12.746 -14.704 -4.906 1.00 93.75 199 PRO A O 1
ATOM 1524 N N . ARG A 1 200 ? -12.245 -13.711 -2.963 1.00 92.44 200 ARG A N 1
ATOM 1525 C CA . ARG A 1 200 ? -11.604 -12.502 -3.523 1.00 92.44 200 ARG A CA 1
ATOM 1526 C C . ARG A 1 200 ? -10.096 -12.404 -3.272 1.00 92.44 200 ARG A C 1
ATOM 1528 O O . ARG A 1 200 ? -9.452 -11.482 -3.757 1.00 92.44 200 ARG A O 1
ATOM 1535 N N . PHE A 1 201 ? -9.506 -13.352 -2.543 1.00 93.50 201 PHE A N 1
ATOM 1536 C CA . PHE A 1 201 ? -8.092 -13.291 -2.150 1.00 93.50 201 PHE A CA 1
ATOM 1537 C C . PHE A 1 201 ? -7.126 -13.263 -3.339 1.00 93.50 201 PHE A C 1
ATOM 1539 O O . PHE A 1 201 ? -6.140 -12.541 -3.296 1.00 93.50 201 PHE A O 1
ATOM 1546 N N . ALA A 1 202 ? -7.422 -13.981 -4.428 1.00 92.94 202 ALA A N 1
ATOM 1547 C CA . ALA A 1 202 ? -6.589 -13.950 -5.633 1.00 92.94 202 ALA A CA 1
ATOM 1548 C C . ALA A 1 202 ? -6.584 -12.569 -6.313 1.00 92.94 202 ALA A C 1
ATOM 1550 O O . ALA A 1 202 ? -5.558 -12.132 -6.833 1.00 92.94 202 ALA A O 1
ATOM 1551 N N . GLU A 1 203 ? -7.722 -11.873 -6.291 1.00 92.19 203 GLU A N 1
ATOM 1552 C CA . GLU A 1 203 ? -7.817 -10.497 -6.771 1.00 92.19 203 GLU A CA 1
ATOM 1553 C C . GLU A 1 203 ? -7.028 -9.552 -5.861 1.00 92.19 203 GLU A C 1
ATOM 1555 O O . GLU A 1 203 ? -6.261 -8.739 -6.369 1.00 92.19 203 GLU A O 1
ATOM 1560 N N . MET A 1 204 ? -7.137 -9.715 -4.538 1.00 93.69 204 MET A N 1
ATOM 1561 C CA . MET A 1 204 ? -6.348 -8.947 -3.567 1.00 93.69 204 MET A CA 1
ATOM 1562 C C . MET A 1 204 ? -4.841 -9.167 -3.748 1.00 93.69 204 MET A C 1
ATOM 1564 O O . MET A 1 204 ? -4.088 -8.203 -3.719 1.00 93.69 204 MET A O 1
ATOM 1568 N N . CYS A 1 205 ? -4.382 -10.396 -4.016 1.00 91.81 205 CYS A N 1
ATOM 1569 C CA . CYS A 1 205 ? -2.971 -10.660 -4.328 1.00 91.81 205 CYS A CA 1
ATOM 1570 C C . CYS A 1 205 ? -2.489 -9.872 -5.554 1.00 91.81 205 CYS A C 1
ATOM 1572 O O . CYS A 1 205 ? -1.340 -9.445 -5.600 1.00 91.81 205 CYS A O 1
ATOM 1574 N N . ARG A 1 206 ? -3.350 -9.708 -6.567 1.00 88.19 206 ARG A N 1
ATOM 1575 C CA . ARG A 1 206 ? -3.003 -8.997 -7.804 1.00 88.19 206 ARG A CA 1
ATOM 1576 C C . ARG A 1 206 ? -3.059 -7.486 -7.624 1.00 88.19 206 ARG A C 1
ATOM 1578 O O . ARG A 1 206 ? -2.159 -6.790 -8.074 1.00 88.19 206 ARG A O 1
ATOM 1585 N N . LYS A 1 207 ? -4.132 -6.987 -7.010 1.00 89.19 207 LYS A N 1
ATOM 1586 C CA . LYS A 1 207 ? 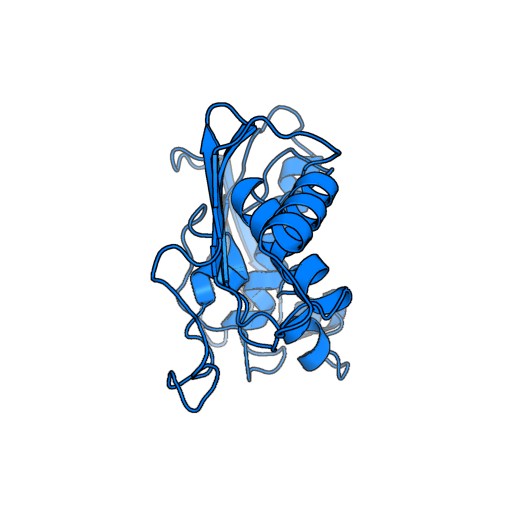-4.369 -5.553 -6.851 1.00 89.19 207 LYS A CA 1
ATOM 1587 C C . LYS A 1 207 ? -3.561 -4.963 -5.706 1.00 89.19 207 LYS A C 1
ATOM 1589 O O . LYS A 1 207 ? -3.201 -3.802 -5.803 1.00 89.19 207 LYS A O 1
ATOM 1594 N N . GLY A 1 208 ? -3.237 -5.731 -4.670 1.00 92.12 208 GLY A N 1
ATOM 1595 C CA . GLY A 1 208 ? -2.623 -5.277 -3.422 1.00 92.12 208 GLY A CA 1
ATOM 1596 C C . GLY A 1 208 ? -3.564 -5.452 -2.224 1.00 92.12 208 GLY A C 1
ATOM 1597 O O . GLY A 1 208 ? -4.785 -5.505 -2.368 1.00 92.12 208 GLY A O 1
ATOM 1598 N N . LEU A 1 209 ? -2.992 -5.540 -1.020 1.00 94.69 209 LEU A N 1
ATOM 1599 C CA . LEU A 1 209 ? -3.757 -5.826 0.199 1.00 94.69 209 LEU A CA 1
ATOM 1600 C C . LEU A 1 209 ? -4.806 -4.747 0.521 1.00 94.69 209 LEU A C 1
ATOM 1602 O O . LEU A 1 209 ? -5.888 -5.070 1.002 1.00 94.69 209 LEU A O 1
ATOM 1606 N N . PHE A 1 210 ? -4.470 -3.483 0.263 1.00 92.44 210 PHE A N 1
ATOM 1607 C CA . PHE A 1 210 ? -5.267 -2.313 0.646 1.00 92.44 210 PHE A CA 1
ATOM 1608 C C . PHE A 1 210 ? -6.105 -1.718 -0.491 1.00 92.44 210 PHE A C 1
ATOM 1610 O O . PHE A 1 210 ? -6.562 -0.590 -0.368 1.00 92.44 210 PHE A O 1
ATOM 1617 N N . SER A 1 211 ? -6.266 -2.453 -1.593 1.00 72.62 211 SER A N 1
ATOM 1618 C CA . SER A 1 211 ? -6.987 -2.015 -2.803 1.00 72.62 211 SER A CA 1
ATOM 1619 C C . SER A 1 211 ? -8.310 -2.731 -3.041 1.00 72.62 211 SER A C 1
ATOM 1621 O O . SER A 1 211 ? -8.524 -3.820 -2.458 1.00 72.62 211 SER A O 1
#

pLDDT: mean 94.75, std 4.21, range [72.62, 98.69]